Protein AF-A0A7V5PZN5-F1 (afdb_monomer)

Solvent-accessible surface area (backbone atoms only — not comparable to full-atom values): 16712 Å² total; per-residue (Å²): 134,62,90,95,44,57,67,62,54,50,52,56,49,41,43,56,52,27,47,54,48,14,51,53,32,30,56,52,30,50,50,33,36,52,54,36,52,52,50,24,64,68,42,69,55,94,94,37,39,43,48,76,39,68,74,45,40,52,48,53,51,50,32,48,15,48,31,54,28,33,40,29,34,31,53,55,50,50,48,43,52,75,75,63,55,89,83,51,62,58,55,23,45,36,36,30,46,48,25,28,54,51,34,42,52,35,43,50,50,30,32,59,70,52,42,77,64,26,72,40,87,93,47,66,48,47,56,49,48,63,63,41,58,52,52,46,46,54,90,57,34,41,71,61,41,20,44,47,41,27,54,65,70,43,43,67,62,49,53,53,51,50,54,34,53,55,12,64,78,36,60,90,78,12,50,71,52,38,51,52,50,51,54,52,47,56,48,56,74,73,45,72,57,86,58,91,64,91,43,80,90,46,48,68,59,33,53,52,50,20,54,50,54,50,51,49,53,53,50,52,54,50,48,48,70,73,41,48,80,56,47,79,74,35,55,75,55,24,41,38,48,23,54,33,48,34,40,51,52,34,41,51,29,32,51,52,50,52,42,52,52,75,68,48,94,86,68,57,72,69,58,51,53,52,48,52,53,35,46,51,51,33,44,56,52,36,53,55,50,37,53,49,32,60,46,42,74,79,57,72,59,65,68,62,50,50,56,51,49,55,50,50,43,73,75,75,105

Nearest PDB structures (foldseek):
  3b96-assembly1_A-2  TM=9.459E-01  e=2.335E-14  Homo sapiens
  2uxw-assembly1_A-2  TM=8.914E-01  e=1.448E-14  Homo sapiens
  1rx0-assembly1_C  TM=9.558E-01  e=9.319E-06  Homo sapiens
  7p9x-assembly3_D  TM=9.097E-01  e=1.158E-05  Geobacter metallireducens GS-15
  7p9a-assembly1_A  TM=9.104E-01  e=1.503E-05  Geobacter metallireducens GS-15

Structure (mmCIF, N/CA/C/O backbone):
data_AF-A0A7V5PZN5-F1
#
_entry.id   AF-A0A7V5PZN5-F1
#
loop_
_atom_site.group_PDB
_atom_site.id
_atom_site.type_symbol
_atom_site.label_atom_id
_atom_site.label_alt_id
_atom_site.label_comp_id
_atom_site.label_asym_id
_atom_site.label_entity_id
_atom_site.label_seq_id
_atom_site.pdbx_PDB_ins_code
_atom_site.Cartn_x
_atom_site.Cartn_y
_atom_site.Cartn_z
_atom_site.occupancy
_atom_site.B_iso_or_equiv
_atom_site.auth_seq_id
_atom_site.auth_comp_id
_atom_site.auth_asym_id
_atom_site.auth_atom_id
_atom_site.pdbx_PDB_model_num
ATOM 1 N N . GLY A 1 1 ? -8.885 -14.903 -29.647 1.00 80.81 1 GLY A N 1
ATOM 2 C CA . GLY A 1 1 ? -7.645 -14.223 -30.098 1.00 80.81 1 GLY A CA 1
ATOM 3 C C . GLY A 1 1 ? -6.981 -15.006 -31.223 1.00 80.81 1 GLY A C 1
ATOM 4 O O . GLY A 1 1 ? -7.462 -16.084 -31.541 1.00 80.81 1 GLY A O 1
ATOM 5 N N . LYS A 1 2 ? -5.901 -14.485 -31.829 1.00 89.00 2 LYS A N 1
ATOM 6 C CA . LYS A 1 2 ? -5.128 -15.186 -32.882 1.00 89.00 2 LYS A CA 1
ATOM 7 C C . LYS A 1 2 ? -4.274 -16.322 -32.290 1.00 89.00 2 LYS A C 1
ATOM 9 O O . LYS A 1 2 ? -3.791 -16.189 -31.162 1.00 89.00 2 LYS A O 1
ATOM 14 N N . LEU A 1 3 ? -4.046 -17.394 -33.059 1.00 91.50 3 LEU A N 1
ATOM 15 C CA . LEU A 1 3 ? -3.134 -18.487 -32.689 1.00 91.50 3 LEU A CA 1
ATOM 16 C C . LEU A 1 3 ? -1.746 -17.921 -32.317 1.00 91.50 3 LEU A C 1
ATOM 18 O O . LEU A 1 3 ? -1.251 -17.004 -32.972 1.00 91.50 3 LEU A O 1
ATOM 22 N N . GLY A 1 4 ? -1.149 -18.404 -31.222 1.00 92.19 4 GLY A N 1
ATOM 23 C CA . GLY A 1 4 ? 0.159 -17.939 -30.731 1.00 92.19 4 GLY A CA 1
ATOM 24 C C . GLY A 1 4 ? 0.162 -16.588 -29.996 1.00 92.19 4 GLY A C 1
ATOM 25 O O . GLY A 1 4 ? 1.222 -16.116 -29.593 1.00 92.19 4 GLY A O 1
ATOM 26 N N . LYS A 1 5 ? -0.998 -15.945 -29.789 1.00 92.62 5 LYS A N 1
ATOM 27 C CA . LYS A 1 5 ? -1.117 -14.673 -29.039 1.00 92.62 5 LYS A CA 1
ATOM 28 C C . LYS A 1 5 ? -1.807 -14.819 -27.676 1.00 92.62 5 LYS A C 1
ATOM 30 O O . LYS A 1 5 ? -2.232 -13.820 -27.102 1.00 92.62 5 LYS A O 1
ATOM 35 N N . GLY A 1 6 ? -1.894 -16.044 -27.150 1.00 91.56 6 GLY A N 1
ATOM 36 C CA . GLY A 1 6 ? -2.563 -16.354 -25.879 1.00 91.56 6 GLY A CA 1
ATOM 37 C C . GLY A 1 6 ? -1.962 -15.631 -24.673 1.00 91.56 6 GLY A C 1
ATOM 38 O O . GLY A 1 6 ? -2.709 -15.049 -23.897 1.00 91.56 6 GLY A O 1
ATOM 39 N N . LEU A 1 7 ? -0.629 -15.566 -24.570 1.00 88.56 7 LEU A N 1
ATOM 40 C CA . LEU A 1 7 ? 0.049 -14.886 -23.457 1.00 88.56 7 LEU A CA 1
ATOM 41 C C . LEU A 1 7 ? -0.341 -13.407 -23.352 1.00 88.56 7 LEU A C 1
ATOM 43 O O . LEU A 1 7 ? -0.618 -12.920 -22.265 1.00 88.56 7 LEU A O 1
ATOM 47 N N . ARG A 1 8 ? -0.418 -12.699 -24.486 1.00 87.00 8 ARG A N 1
ATOM 48 C CA . ARG A 1 8 ? -0.826 -11.288 -24.500 1.00 87.00 8 ARG A CA 1
ATOM 49 C C . ARG A 1 8 ? -2.255 -11.117 -23.987 1.00 87.00 8 ARG A C 1
ATOM 51 O O . ARG A 1 8 ? -2.505 -10.208 -23.214 1.00 87.00 8 ARG A O 1
ATOM 58 N N . VAL A 1 9 ? -3.168 -11.995 -24.409 1.00 89.25 9 VAL A N 1
ATOM 59 C CA . VAL A 1 9 ? -4.556 -11.977 -23.924 1.00 89.25 9 VAL A CA 1
ATOM 60 C C . VAL A 1 9 ? -4.598 -12.257 -22.423 1.00 89.25 9 VAL A C 1
ATOM 62 O O . VAL A 1 9 ? -5.267 -11.528 -21.705 1.00 89.25 9 VAL A O 1
ATOM 65 N N . ALA A 1 10 ? -3.854 -13.260 -21.946 1.00 88.56 10 ALA A N 1
ATOM 66 C CA . ALA A 1 10 ? -3.790 -13.596 -20.528 1.00 88.56 10 ALA A CA 1
ATOM 67 C C . ALA A 1 10 ? -3.275 -12.419 -19.689 1.00 88.56 10 ALA A C 1
ATOM 69 O O . ALA A 1 10 ? -3.933 -12.045 -18.729 1.00 88.56 10 ALA A O 1
ATOM 70 N N . LEU A 1 11 ? -2.165 -11.784 -20.083 1.00 86.31 11 LEU A N 1
ATOM 71 C CA . LEU A 1 11 ? -1.620 -10.626 -19.367 1.00 86.31 11 LEU A CA 1
ATOM 72 C C . LEU A 1 11 ? -2.626 -9.471 -19.295 1.00 86.31 11 LEU A C 1
ATOM 74 O O . LEU A 1 11 ? -2.870 -8.965 -18.209 1.00 86.31 11 LEU A O 1
ATOM 78 N N . THR A 1 12 ? -3.299 -9.139 -20.402 1.00 86.25 12 THR A N 1
ATOM 79 C CA . THR A 1 12 ? -4.344 -8.101 -20.398 1.00 86.25 12 THR A CA 1
ATOM 80 C C . THR A 1 12 ? -5.514 -8.446 -19.470 1.00 86.25 12 THR A C 1
ATOM 82 O O . THR A 1 12 ? -6.042 -7.565 -18.795 1.00 86.25 12 THR A O 1
ATOM 85 N N . VAL A 1 13 ? -5.924 -9.718 -19.411 1.00 89.00 13 VAL A N 1
ATOM 86 C CA . VAL A 1 13 ? -6.976 -10.168 -18.485 1.00 89.00 13 VAL A CA 1
ATOM 87 C C . VAL A 1 13 ? -6.515 -10.048 -17.031 1.00 89.00 13 VAL A C 1
ATOM 89 O O . VAL A 1 13 ? -7.278 -9.547 -16.209 1.00 89.00 13 VAL A O 1
ATOM 92 N N . LEU A 1 14 ? -5.274 -10.441 -16.724 1.00 89.94 14 LEU A N 1
ATOM 93 C CA . LEU A 1 14 ? -4.698 -10.311 -15.381 1.00 89.94 14 LEU A CA 1
ATOM 94 C C . LEU A 1 14 ? -4.611 -8.838 -14.951 1.00 89.94 14 LEU A C 1
ATOM 96 O O . LEU A 1 14 ? -4.943 -8.503 -13.817 1.00 89.94 14 LEU A O 1
ATOM 100 N N . ASP A 1 15 ? -4.199 -7.938 -15.849 1.00 87.25 15 ASP A N 1
ATOM 101 C CA . ASP A 1 15 ? -4.105 -6.504 -15.548 1.00 87.25 15 ASP A CA 1
ATOM 102 C C . ASP A 1 15 ? -5.473 -5.928 -15.149 1.00 87.25 15 ASP A C 1
ATOM 104 O O . ASP A 1 15 ? -5.578 -5.203 -14.159 1.00 87.25 15 ASP A O 1
ATOM 108 N N . PHE A 1 16 ? -6.543 -6.320 -15.849 1.00 87.44 16 PHE A N 1
ATOM 109 C CA . PHE A 1 16 ? -7.906 -5.947 -15.466 1.00 87.44 16 PHE A CA 1
ATOM 110 C C . PHE A 1 16 ? -8.322 -6.611 -14.142 1.00 87.44 16 PHE A C 1
ATOM 112 O O . PHE A 1 16 ? -8.811 -5.934 -13.236 1.00 87.44 16 PHE A O 1
ATOM 119 N N . GLY A 1 17 ? -8.070 -7.915 -13.987 1.00 89.12 17 GLY A N 1
ATOM 120 C CA . GLY A 1 17 ? -8.388 -8.692 -12.783 1.00 89.12 17 GLY A CA 1
ATOM 121 C C . GLY A 1 17 ? -7.773 -8.115 -11.505 1.00 89.12 17 GLY A C 1
ATOM 122 O O . GLY A 1 17 ? -8.408 -8.077 -10.456 1.00 89.12 17 GLY A O 1
ATOM 123 N N . ARG A 1 18 ? -6.576 -7.534 -11.576 1.00 94.50 18 ARG A N 1
ATOM 124 C CA . ARG A 1 18 ? -5.941 -6.871 -10.423 1.00 94.50 18 ARG A CA 1
ATOM 125 C C . ARG A 1 18 ? -6.752 -5.701 -9.854 1.00 94.50 18 ARG A C 1
ATOM 127 O O . ARG A 1 18 ? -6.672 -5.446 -8.651 1.00 94.50 18 ARG A O 1
ATOM 134 N N . THR A 1 19 ? -7.576 -5.017 -10.651 1.00 93.44 19 THR A N 1
ATOM 135 C CA . THR A 1 19 ? -8.457 -3.961 -10.111 1.00 93.44 19 THR A CA 1
ATOM 136 C C . THR A 1 19 ? -9.595 -4.514 -9.261 1.00 93.44 19 THR A C 1
ATOM 138 O O . THR A 1 19 ? -9.970 -3.895 -8.261 1.00 93.44 19 THR A O 1
ATOM 141 N N . THR A 1 20 ? -10.091 -5.717 -9.568 1.00 93.19 20 THR A N 1
ATOM 142 C CA . THR A 1 20 ? -11.149 -6.360 -8.775 1.00 93.19 20 THR A CA 1
ATOM 143 C C . THR A 1 20 ? -10.641 -6.778 -7.394 1.00 93.19 20 THR A C 1
ATOM 145 O O . THR A 1 20 ? -11.411 -6.770 -6.430 1.00 93.19 20 THR A O 1
ATOM 148 N N . PHE A 1 21 ? -9.338 -7.055 -7.253 1.00 95.12 21 PHE A N 1
ATOM 149 C CA . PHE A 1 21 ? -8.697 -7.228 -5.945 1.00 95.12 21 PHE A CA 1
ATOM 150 C C . PHE A 1 21 ? -8.735 -5.938 -5.128 1.00 95.12 21 PHE A C 1
ATOM 152 O O . PHE A 1 21 ? -9.109 -5.988 -3.957 1.00 95.12 21 PHE A O 1
ATOM 159 N N . GLY A 1 22 ? -8.429 -4.786 -5.733 1.00 95.88 22 GLY A N 1
ATOM 160 C CA . GLY A 1 22 ? -8.565 -3.481 -5.075 1.00 95.88 22 GLY A CA 1
ATOM 161 C C . GLY A 1 22 ? -9.988 -3.232 -4.562 1.00 95.88 22 GLY A C 1
ATOM 162 O O . GLY A 1 22 ? -10.184 -2.906 -3.388 1.00 95.88 22 GLY A O 1
ATOM 163 N N . ALA A 1 23 ? -10.996 -3.487 -5.401 1.00 96.94 23 ALA A N 1
ATOM 164 C CA . ALA A 1 23 ? -12.408 -3.340 -5.037 1.00 96.94 23 ALA A CA 1
ATOM 165 C C . ALA A 1 23 ? -12.827 -4.277 -3.892 1.00 96.94 23 ALA A C 1
ATOM 167 O O . ALA A 1 23 ? -13.405 -3.833 -2.896 1.00 96.94 23 ALA A O 1
ATOM 168 N N . THR A 1 24 ? -12.471 -5.560 -3.986 1.00 96.31 24 THR A N 1
ATOM 169 C CA . THR A 1 24 ? -12.774 -6.558 -2.949 1.00 96.31 24 THR A CA 1
ATOM 170 C C . THR A 1 24 ? -12.096 -6.192 -1.630 1.00 96.31 24 THR A C 1
ATOM 172 O O . THR A 1 24 ? -12.741 -6.162 -0.579 1.00 96.31 24 THR A O 1
ATOM 175 N N . CYS A 1 25 ? -10.814 -5.818 -1.680 1.00 98.12 25 CYS A N 1
ATOM 176 C CA . CYS A 1 25 ? -10.070 -5.389 -0.502 1.00 98.12 25 CYS A CA 1
ATOM 177 C C . CYS A 1 25 ? -10.658 -4.122 0.115 1.00 98.12 25 CYS A C 1
ATOM 179 O O . CYS A 1 25 ? -10.729 -4.035 1.336 1.00 98.12 25 CYS A O 1
ATOM 181 N N . THR A 1 26 ? -11.132 -3.173 -0.695 1.00 98.56 26 THR A N 1
ATOM 182 C CA . THR A 1 26 ? -11.805 -1.959 -0.211 1.00 98.56 26 THR A CA 1
ATOM 183 C C . THR A 1 26 ? -13.040 -2.307 0.623 1.00 98.56 26 THR A C 1
ATOM 185 O O . THR A 1 26 ? -13.217 -1.773 1.720 1.00 98.56 26 THR A O 1
ATOM 188 N N . GLY A 1 27 ? -13.886 -3.220 0.132 1.00 98.38 27 GLY A N 1
ATOM 189 C CA . GLY A 1 27 ? -15.088 -3.659 0.844 1.00 98.38 27 GLY A CA 1
ATOM 190 C C . GLY A 1 27 ? -14.760 -4.282 2.201 1.00 98.38 27 GLY A C 1
ATOM 191 O O . GLY A 1 27 ? -15.285 -3.849 3.229 1.00 98.38 27 GLY A O 1
ATOM 192 N N . VAL A 1 28 ? -13.835 -5.245 2.222 1.00 98.31 28 VAL A N 1
ATOM 193 C CA . VAL A 1 28 ? -13.428 -5.928 3.461 1.00 98.31 28 VAL A CA 1
ATOM 194 C C . VAL A 1 28 ? -12.701 -4.971 4.414 1.00 98.31 28 VAL A C 1
ATOM 196 O O . VAL A 1 28 ? -12.967 -4.985 5.612 1.00 98.31 28 VAL A O 1
ATOM 199 N N . ALA A 1 29 ? -11.856 -4.071 3.906 1.00 98.75 29 ALA A N 1
ATOM 200 C CA . ALA A 1 29 ? -11.160 -3.061 4.702 1.00 98.75 29 ALA A CA 1
ATOM 201 C C . ALA A 1 29 ? -12.137 -2.163 5.481 1.00 98.75 29 ALA A C 1
ATOM 203 O O . ALA A 1 29 ? -11.934 -1.910 6.671 1.00 98.75 29 ALA A O 1
ATOM 204 N N . LYS A 1 30 ? -13.234 -1.728 4.847 1.00 98.56 30 LYS A N 1
ATOM 205 C CA . LYS A 1 30 ? -14.291 -0.953 5.517 1.00 98.56 30 LYS A CA 1
ATOM 206 C C . LYS A 1 30 ? -15.001 -1.763 6.607 1.00 98.56 30 LYS A C 1
ATOM 208 O O . LYS A 1 30 ? -15.267 -1.221 7.679 1.00 98.56 30 LYS A O 1
ATOM 213 N N . GLN A 1 31 ? -15.251 -3.054 6.374 1.00 98.50 31 GLN A N 1
ATOM 214 C CA . GLN A 1 31 ? -15.812 -3.948 7.397 1.00 98.50 31 GLN A CA 1
ATOM 215 C C . GLN A 1 31 ? -14.854 -4.121 8.582 1.00 98.50 31 GLN A C 1
ATOM 217 O O . GLN A 1 31 ? -15.280 -4.027 9.733 1.00 98.50 31 GLN A O 1
ATOM 222 N N . CYS A 1 32 ? -13.551 -4.281 8.327 1.00 98.75 32 CYS A N 1
ATOM 223 C CA . CYS A 1 32 ? -12.531 -4.342 9.375 1.00 98.75 32 CYS A CA 1
ATOM 224 C C . CYS A 1 32 ? -12.565 -3.100 10.276 1.00 98.75 32 CYS A C 1
ATOM 226 O O . CYS A 1 32 ? -12.537 -3.248 11.499 1.00 98.75 32 CYS A O 1
ATOM 228 N N . VAL A 1 33 ? -12.669 -1.898 9.690 1.00 98.75 33 VAL A N 1
ATOM 229 C CA . VAL A 1 33 ? -12.807 -0.634 10.436 1.00 98.75 33 VAL A CA 1
ATOM 230 C C . VAL A 1 33 ? -14.078 -0.635 11.286 1.00 98.75 33 VAL A C 1
ATOM 232 O O . VAL A 1 33 ? -14.001 -0.363 12.483 1.00 98.75 33 VAL A O 1
ATOM 235 N N . ALA A 1 34 ? -15.230 -0.957 10.691 1.00 98.62 34 ALA A N 1
ATOM 236 C CA . ALA A 1 34 ? -16.522 -0.915 11.373 1.00 98.62 34 ALA A CA 1
ATOM 237 C C . ALA A 1 34 ? -16.581 -1.885 12.564 1.00 98.62 34 ALA A C 1
ATOM 239 O O . ALA A 1 34 ? -16.895 -1.471 13.682 1.00 98.62 34 ALA A O 1
ATOM 240 N N . HIS A 1 35 ? -16.211 -3.151 12.353 1.00 98.50 35 HIS A N 1
ATOM 241 C CA . HIS A 1 35 ? -16.199 -4.163 13.409 1.00 98.50 35 HIS A CA 1
ATOM 242 C C . HIS A 1 35 ? -15.217 -3.814 14.528 1.00 98.50 35 HIS A C 1
ATOM 244 O O . HIS A 1 35 ? -15.578 -3.854 15.704 1.00 98.50 35 HIS A O 1
ATOM 250 N N . ALA A 1 36 ? -13.986 -3.428 14.175 1.00 98.69 36 ALA A N 1
ATOM 251 C CA . ALA A 1 36 ? -12.971 -3.067 15.158 1.00 98.69 36 ALA A CA 1
ATOM 252 C C . ALA A 1 36 ? -13.389 -1.856 16.000 1.00 98.69 36 ALA A C 1
ATOM 254 O O . ALA A 1 36 ? -13.253 -1.889 17.222 1.00 98.69 36 ALA A O 1
ATOM 255 N N . ALA A 1 37 ? -13.914 -0.803 15.368 1.00 98.69 37 ALA A N 1
ATOM 256 C CA . ALA A 1 37 ? -14.366 0.395 16.067 1.00 98.69 37 ALA A CA 1
ATOM 257 C C . ALA A 1 37 ? -15.542 0.092 17.002 1.00 98.69 37 ALA A C 1
ATOM 259 O O . ALA A 1 37 ? -15.532 0.528 18.154 1.00 98.69 37 ALA A O 1
ATOM 260 N N . HIS A 1 38 ? -16.517 -0.697 16.538 1.00 98.62 38 HIS A N 1
ATOM 261 C CA . HIS A 1 38 ? -17.663 -1.091 17.350 1.00 98.62 38 HIS A CA 1
ATOM 262 C C . HIS A 1 38 ? -17.233 -1.883 18.590 1.00 98.62 38 HIS A C 1
ATOM 264 O O . HIS A 1 38 ? -17.574 -1.498 19.708 1.00 98.62 38 HIS A O 1
ATOM 270 N N . HIS A 1 39 ? -16.436 -2.944 18.419 1.00 98.62 39 HIS A N 1
ATOM 271 C CA . HIS A 1 39 ? -15.966 -3.749 19.547 1.00 98.62 39 HIS A CA 1
ATOM 272 C C . HIS A 1 39 ? -15.096 -2.935 20.506 1.00 98.62 39 HIS A C 1
ATOM 274 O O . HIS A 1 39 ? -15.240 -3.043 21.722 1.00 98.62 39 HIS A O 1
ATOM 280 N N . ALA A 1 40 ? -14.232 -2.065 19.977 1.00 98.75 40 ALA A N 1
ATOM 281 C CA . ALA A 1 40 ? -13.391 -1.214 20.804 1.00 98.75 40 ALA A CA 1
ATOM 282 C C . ALA A 1 40 ? -14.196 -0.219 21.657 1.00 98.75 40 ALA A C 1
ATOM 284 O O . ALA A 1 40 ? -13.784 0.107 22.773 1.00 98.75 40 ALA A O 1
ATOM 285 N N . ALA A 1 41 ? -15.334 0.256 21.149 1.00 98.69 41 ALA A N 1
ATOM 286 C CA . ALA A 1 41 ? -16.216 1.173 21.862 1.00 98.69 41 ALA A CA 1
ATOM 287 C C . ALA A 1 41 ? -17.055 0.480 22.948 1.00 98.69 41 ALA A C 1
ATOM 289 O O . ALA A 1 41 ? -17.341 1.094 23.974 1.00 98.69 41 ALA A O 1
ATOM 290 N N . THR A 1 42 ? -17.445 -0.781 22.746 1.00 98.38 42 THR A N 1
ATOM 291 C CA . THR A 1 42 ? -18.383 -1.487 23.636 1.00 98.38 42 THR A CA 1
ATOM 292 C C . THR A 1 42 ? -17.702 -2.422 24.633 1.00 98.38 42 THR A C 1
ATOM 294 O O . THR A 1 42 ? -18.199 -2.610 25.744 1.00 98.38 42 THR A O 1
ATOM 297 N N . ARG A 1 43 ? -16.547 -3.003 24.290 1.00 98.44 43 ARG A N 1
ATOM 298 C CA . ARG A 1 43 ? -15.826 -3.925 25.173 1.00 98.44 43 ARG A CA 1
ATOM 299 C C . ARG A 1 43 ? -15.137 -3.166 26.302 1.00 98.44 43 ARG A C 1
ATOM 301 O O . ARG A 1 43 ? -14.266 -2.337 26.055 1.00 98.44 43 ARG A O 1
ATOM 308 N N . VAL A 1 44 ? -15.461 -3.520 27.545 1.00 98.56 44 VAL A N 1
ATOM 309 C CA . VAL A 1 44 ? -14.852 -2.943 28.752 1.00 98.56 44 VAL A CA 1
ATOM 310 C C . VAL A 1 44 ? -13.820 -3.898 29.354 1.00 98.56 44 VAL A C 1
ATOM 312 O O . VAL A 1 44 ? -14.113 -5.060 29.645 1.00 98.56 44 VAL A O 1
ATOM 315 N N . GLN A 1 45 ? -12.606 -3.396 29.573 1.00 98.31 45 GLN A N 1
ATOM 316 C CA . GLN A 1 45 ? -11.568 -4.037 30.384 1.00 98.31 45 GLN A CA 1
ATOM 317 C C . GLN A 1 45 ? -10.829 -2.982 31.195 1.00 98.31 45 GLN A C 1
ATOM 319 O O . GLN A 1 45 ? -10.703 -1.838 30.766 1.00 98.31 45 GLN A O 1
ATOM 324 N N . PHE A 1 46 ? -10.364 -3.363 32.386 1.00 98.00 46 PHE A N 1
ATOM 325 C CA . PHE A 1 46 ? -9.750 -2.429 33.337 1.00 98.00 46 PHE A CA 1
ATOM 326 C C . PHE A 1 46 ? -10.619 -1.174 33.556 1.00 98.00 46 PHE A C 1
ATOM 328 O O . PHE A 1 46 ? -10.137 -0.045 33.508 1.00 98.00 46 PHE A O 1
ATOM 335 N N . GLN A 1 47 ? -11.924 -1.396 33.759 1.00 97.94 47 GLN A N 1
ATOM 336 C CA . GLN A 1 47 ? -12.933 -0.377 34.080 1.00 97.94 47 GLN A CA 1
ATOM 337 C C . GLN A 1 47 ? -13.176 0.713 33.020 1.00 97.94 47 GLN A C 1
ATOM 339 O O . GLN A 1 47 ? -13.792 1.732 33.320 1.00 97.94 47 GLN A O 1
ATOM 344 N N . LYS A 1 48 ? -12.743 0.523 31.768 1.00 98.12 48 LYS A N 1
ATOM 345 C CA . LYS A 1 48 ? -13.073 1.444 30.670 1.00 98.12 48 LYS A CA 1
ATOM 346 C C . LYS A 1 48 ? -13.167 0.739 29.313 1.00 98.12 48 LYS A C 1
ATOM 348 O O . LYS A 1 48 ? -12.646 -0.369 29.166 1.00 98.12 48 LYS A O 1
ATOM 353 N N . PRO A 1 49 ? -13.814 1.356 28.307 1.00 98.62 49 PRO A N 1
ATOM 354 C CA . PRO A 1 49 ? -13.809 0.833 26.947 1.00 98.62 49 PRO A CA 1
ATOM 355 C C . PRO A 1 49 ? -12.387 0.638 26.425 1.00 98.62 49 PRO A C 1
ATOM 357 O O . PRO A 1 49 ? -11.530 1.514 26.608 1.00 98.62 49 PRO A O 1
ATOM 360 N N . ILE A 1 50 ? -12.125 -0.477 25.742 1.00 98.75 50 ILE A N 1
ATOM 361 C CA . ILE A 1 50 ? -10.773 -0.783 25.261 1.00 98.75 50 ILE A CA 1
ATOM 362 C C . ILE A 1 50 ? -10.281 0.229 24.214 1.00 98.75 50 ILE A C 1
ATOM 364 O O . ILE A 1 50 ? -9.084 0.484 24.122 1.00 98.75 50 ILE A O 1
ATOM 368 N N . GLY A 1 51 ? -11.192 0.893 23.495 1.00 98.56 51 GLY A N 1
ATOM 369 C CA . GLY A 1 51 ? -10.887 1.988 22.568 1.00 98.56 51 GLY A CA 1
ATOM 370 C C . GLY A 1 51 ? -10.238 3.212 23.227 1.00 98.56 51 GLY A C 1
ATOM 371 O O . GLY A 1 51 ? -9.684 4.068 22.539 1.00 98.56 51 GLY A O 1
ATOM 372 N N . SER A 1 52 ? -10.247 3.298 24.560 1.00 98.38 52 SER A N 1
ATOM 373 C CA . SER A 1 52 ? -9.523 4.336 25.299 1.00 98.38 52 SER A CA 1
ATOM 374 C C . SER A 1 52 ? -8.011 4.078 25.404 1.00 98.38 52 SER A C 1
ATOM 376 O O . SER A 1 52 ? -7.263 5.032 25.631 1.00 98.38 52 SER A O 1
ATOM 378 N N . PHE A 1 53 ? -7.545 2.835 25.220 1.00 98.69 53 PHE A N 1
ATOM 379 C CA . PHE A 1 53 ? -6.126 2.475 25.309 1.00 98.69 53 PHE A CA 1
ATOM 380 C C . PHE A 1 53 ? -5.367 2.831 24.030 1.00 98.69 53 PHE A C 1
ATOM 382 O O . PHE A 1 53 ? -5.824 2.569 22.918 1.00 98.69 53 PHE A O 1
ATOM 389 N N . GLU A 1 54 ? -4.160 3.372 24.182 1.00 98.56 54 GLU A N 1
ATOM 390 C CA . GLU A 1 54 ? -3.343 3.860 23.064 1.00 98.56 54 GLU A CA 1
ATOM 391 C C . GLU A 1 54 ? -2.992 2.766 22.052 1.00 98.56 54 GLU A C 1
ATOM 393 O O . GLU A 1 54 ? -3.045 3.010 20.849 1.00 98.56 54 GLU A O 1
ATOM 398 N N . LEU A 1 55 ? -2.733 1.538 22.515 1.00 98.62 55 LEU A N 1
ATOM 399 C CA . LEU A 1 55 ? -2.459 0.405 21.626 1.00 98.62 55 LEU A CA 1
ATOM 400 C C . LEU A 1 55 ? -3.672 0.030 20.761 1.00 98.62 55 LEU A C 1
ATOM 402 O O . LEU A 1 55 ? -3.502 -0.362 19.610 1.00 98.62 55 LEU A O 1
ATOM 406 N N . VAL A 1 56 ? -4.898 0.185 21.272 1.00 98.75 56 VAL A N 1
ATOM 407 C CA . VAL A 1 56 ? -6.120 -0.029 20.478 1.00 98.75 56 VAL A CA 1
ATOM 408 C C . VAL A 1 56 ? -6.339 1.145 19.525 1.00 98.75 56 VAL A C 1
ATOM 410 O O . VAL A 1 56 ? -6.614 0.929 18.345 1.00 98.75 56 VAL A O 1
ATOM 413 N N . LYS A 1 57 ? -6.124 2.387 19.984 1.00 98.62 57 LYS A N 1
ATOM 414 C CA . LYS A 1 57 ? -6.182 3.587 19.130 1.00 98.62 57 LYS A CA 1
ATOM 415 C C . LYS A 1 57 ? -5.208 3.503 17.957 1.00 98.62 57 LYS A C 1
ATOM 417 O O . LYS A 1 57 ? -5.579 3.847 16.840 1.00 98.62 57 LYS A O 1
ATOM 422 N N . GLN A 1 58 ? -3.994 2.999 18.182 1.00 98.62 58 GLN A N 1
ATOM 423 C CA . GLN A 1 58 ? -2.999 2.796 17.131 1.00 98.62 58 GLN A CA 1
ATOM 424 C C . GLN A 1 58 ? -3.516 1.854 16.034 1.00 98.62 58 GLN A C 1
ATOM 426 O O . GLN A 1 58 ? -3.354 2.153 14.849 1.00 98.62 58 GLN A O 1
ATOM 431 N N . LYS A 1 59 ? -4.161 0.745 16.418 1.00 98.81 59 LYS A N 1
ATOM 432 C CA . LYS A 1 59 ? -4.765 -0.207 15.476 1.00 98.81 59 LYS A CA 1
ATOM 433 C C . LYS A 1 59 ? -5.927 0.429 14.717 1.00 98.81 59 LYS A C 1
ATOM 435 O O . LYS A 1 59 ? -5.935 0.385 13.493 1.00 98.81 59 LYS A O 1
ATOM 440 N N . LEU A 1 60 ? -6.853 1.093 15.412 1.00 98.75 60 LEU A N 1
ATOM 441 C CA . LEU A 1 60 ? -7.990 1.779 14.782 1.00 98.75 60 LEU A CA 1
ATOM 442 C C . LEU A 1 60 ? -7.539 2.852 13.784 1.00 98.75 60 LEU A C 1
ATOM 444 O O . LEU A 1 60 ? -8.070 2.924 12.677 1.00 98.75 60 LEU A O 1
ATOM 448 N N . ALA A 1 61 ? -6.528 3.645 14.141 1.00 98.56 61 ALA A N 1
ATOM 449 C CA . ALA A 1 61 ? -5.979 4.663 13.257 1.00 98.56 61 ALA A CA 1
ATOM 450 C C . ALA A 1 61 ? -5.334 4.037 12.009 1.00 98.56 61 ALA A C 1
ATOM 452 O O . ALA A 1 61 ? -5.558 4.520 10.899 1.00 98.56 61 ALA A O 1
ATOM 453 N N . TYR A 1 62 ? -4.579 2.938 12.170 1.00 98.75 62 TYR A N 1
ATOM 454 C CA . TYR A 1 62 ? -4.050 2.165 11.041 1.00 98.75 62 TYR A CA 1
ATOM 455 C C . TYR A 1 62 ? -5.177 1.665 10.129 1.00 98.75 62 TYR A C 1
ATOM 457 O O . TYR A 1 62 ? -5.140 1.939 8.934 1.00 98.75 62 TYR A O 1
ATOM 465 N N . LEU A 1 63 ? -6.205 1.013 10.688 1.00 98.88 63 LEU A N 1
ATOM 466 C CA . LEU A 1 63 ? -7.343 0.505 9.919 1.00 98.88 63 LEU A CA 1
ATOM 467 C C . LEU A 1 63 ? -8.020 1.621 9.109 1.00 98.88 63 LEU A C 1
ATOM 469 O O . LEU A 1 63 ? -8.225 1.466 7.907 1.00 98.88 63 LEU A O 1
ATOM 473 N N . ALA A 1 64 ? -8.333 2.753 9.746 1.00 98.75 64 ALA A N 1
ATOM 474 C CA . ALA A 1 64 ? -9.038 3.861 9.104 1.00 98.75 64 ALA A CA 1
ATOM 475 C C . ALA A 1 64 ? -8.210 4.515 7.986 1.00 98.75 64 ALA A C 1
ATOM 477 O O . ALA A 1 64 ? -8.688 4.654 6.860 1.00 98.75 64 ALA A O 1
ATOM 478 N N . GLY A 1 65 ? -6.954 4.878 8.275 1.00 98.75 65 GLY A N 1
ATOM 479 C CA . GLY A 1 65 ? -6.070 5.509 7.292 1.00 98.75 65 GLY A CA 1
ATOM 480 C C . GLY A 1 65 ? -5.774 4.595 6.102 1.00 98.75 65 GLY A C 1
ATOM 481 O O . GLY A 1 65 ? -5.784 5.036 4.955 1.00 98.75 65 GLY A O 1
ATOM 482 N N . THR A 1 66 ? -5.553 3.306 6.359 1.00 98.81 66 THR A N 1
ATOM 483 C CA . THR A 1 66 ? -5.280 2.325 5.308 1.00 98.81 66 THR A CA 1
ATOM 484 C C . THR A 1 66 ? -6.520 2.012 4.472 1.00 98.81 66 THR A C 1
ATOM 486 O O . THR A 1 66 ? -6.400 1.975 3.251 1.00 98.81 66 THR A O 1
ATOM 489 N N . ALA A 1 67 ? -7.712 1.873 5.068 1.00 98.81 67 ALA A N 1
ATOM 490 C CA . ALA A 1 67 ? -8.956 1.707 4.307 1.00 98.81 67 ALA A CA 1
ATOM 491 C C . ALA A 1 67 ? -9.188 2.877 3.339 1.00 98.81 67 ALA A C 1
ATOM 493 O O . ALA A 1 67 ? -9.512 2.665 2.170 1.00 98.81 67 ALA A O 1
ATOM 494 N N . TYR A 1 68 ? -8.968 4.106 3.821 1.00 98.75 68 TYR A N 1
ATOM 495 C CA . TYR A 1 68 ? -9.085 5.321 3.017 1.00 98.75 68 TYR A CA 1
ATOM 496 C C . TYR A 1 68 ? -8.128 5.309 1.815 1.00 98.75 68 TYR A C 1
ATOM 498 O O . TYR A 1 68 ? -8.520 5.659 0.700 1.00 98.75 68 TYR A O 1
ATOM 506 N N . ALA A 1 69 ? -6.886 4.865 2.030 1.00 98.81 69 ALA A N 1
ATOM 507 C CA . ALA A 1 69 ? -5.884 4.758 0.978 1.00 98.81 69 ALA A CA 1
ATOM 508 C C . ALA A 1 69 ? -6.187 3.647 -0.034 1.00 98.81 69 ALA A C 1
ATOM 510 O O . ALA A 1 69 ? -6.103 3.900 -1.231 1.00 98.81 69 ALA A O 1
ATOM 511 N N . ILE A 1 70 ? -6.584 2.449 0.417 1.00 98.81 70 ILE A N 1
ATOM 512 C CA . ILE A 1 70 ? -6.964 1.340 -0.476 1.00 98.81 70 ILE A CA 1
ATOM 513 C C . ILE A 1 70 ? -8.103 1.779 -1.398 1.00 98.81 70 ILE A C 1
ATOM 515 O O . ILE A 1 70 ? -8.036 1.565 -2.609 1.00 98.81 70 ILE A O 1
ATOM 519 N N . GLU A 1 71 ? -9.116 2.442 -0.842 1.00 98.69 71 GLU A N 1
ATOM 520 C CA . GLU A 1 71 ? -10.225 2.967 -1.630 1.00 98.69 71 GLU A CA 1
ATOM 521 C C . GLU A 1 71 ? -9.749 4.029 -2.633 1.00 98.69 71 GLU A C 1
ATOM 523 O O . GLU A 1 71 ? -10.100 3.955 -3.808 1.00 98.69 71 GLU A O 1
ATOM 528 N N . ALA A 1 72 ? -8.914 4.983 -2.205 1.00 98.56 72 ALA A N 1
ATOM 529 C CA . ALA A 1 72 ? -8.379 6.015 -3.093 1.00 98.56 72 ALA A CA 1
ATOM 530 C C . ALA A 1 72 ? -7.592 5.414 -4.272 1.00 98.56 72 ALA A C 1
ATOM 532 O O . ALA A 1 72 ? -7.825 5.799 -5.416 1.00 98.56 72 ALA A O 1
ATOM 533 N N . CYS A 1 73 ? -6.711 4.442 -4.013 1.00 98.56 73 CYS A N 1
ATOM 534 C CA . CYS A 1 73 ? -5.966 3.731 -5.055 1.00 98.56 73 CYS A CA 1
ATOM 535 C C . CYS A 1 73 ? -6.899 2.973 -6.003 1.00 98.56 73 CYS A C 1
ATOM 537 O O . CYS A 1 73 ? -6.711 3.013 -7.217 1.00 98.56 73 CYS A O 1
ATOM 539 N N . THR A 1 74 ? -7.910 2.293 -5.453 1.00 98.31 74 THR A N 1
ATOM 540 C CA . THR A 1 74 ? -8.859 1.488 -6.232 1.00 98.31 74 THR A CA 1
ATOM 541 C C . THR A 1 74 ? -9.614 2.357 -7.228 1.00 98.31 74 THR A C 1
ATOM 543 O O . THR A 1 74 ? -9.595 2.073 -8.423 1.00 98.31 74 THR A O 1
ATOM 546 N N . TYR A 1 75 ? -10.226 3.446 -6.756 1.00 97.69 75 TYR A N 1
ATOM 547 C CA . TYR A 1 75 ? -10.988 4.344 -7.623 1.00 97.69 75 TYR A CA 1
ATOM 548 C C . TYR A 1 75 ? -10.098 5.091 -8.619 1.00 97.69 75 TYR A C 1
ATOM 550 O O . TYR A 1 75 ? -10.496 5.255 -9.767 1.00 97.69 75 TYR A O 1
ATOM 558 N N . GLN A 1 76 ? -8.887 5.500 -8.225 1.00 96.38 76 GLN A N 1
ATOM 559 C CA . GLN A 1 76 ? -7.952 6.147 -9.150 1.00 96.38 76 GLN A CA 1
ATOM 560 C C . GLN A 1 76 ? -7.513 5.199 -10.275 1.00 96.38 76 GLN A C 1
ATOM 562 O O . GLN A 1 76 ? -7.451 5.609 -11.432 1.00 96.38 76 GLN A O 1
ATOM 567 N N . THR A 1 77 ? -7.233 3.936 -9.945 1.00 95.81 77 THR A N 1
ATOM 568 C CA . THR A 1 77 ? -6.833 2.925 -10.935 1.00 95.81 77 THR A CA 1
ATOM 569 C C . THR A 1 77 ? -7.994 2.577 -11.862 1.00 95.81 77 THR A C 1
ATOM 571 O O . THR A 1 77 ? -7.809 2.525 -13.074 1.00 95.81 77 THR A O 1
ATOM 574 N N . ALA A 1 78 ? -9.200 2.392 -11.314 1.00 95.88 78 ALA A N 1
ATOM 575 C CA . ALA A 1 78 ? -10.403 2.153 -12.110 1.00 95.88 78 ALA A CA 1
ATOM 576 C C . ALA A 1 78 ? -10.676 3.318 -13.075 1.00 95.88 78 ALA A C 1
ATOM 578 O O . ALA A 1 78 ? -10.902 3.091 -14.258 1.00 95.88 78 ALA A O 1
ATOM 579 N N . ALA A 1 79 ? -10.529 4.562 -12.607 1.00 95.12 79 ALA A N 1
ATOM 580 C CA . ALA A 1 79 ? -10.708 5.743 -13.444 1.00 95.12 79 ALA A CA 1
ATOM 581 C C . ALA A 1 79 ? -9.744 5.778 -14.642 1.00 95.12 79 ALA A C 1
ATOM 583 O O . ALA A 1 79 ? -10.151 6.204 -15.717 1.00 95.12 79 ALA A O 1
ATOM 584 N N . PHE A 1 80 ? -8.493 5.316 -14.499 1.00 93.25 80 PHE A N 1
ATOM 585 C CA . PHE A 1 80 ? -7.575 5.210 -15.642 1.00 93.25 80 PHE A CA 1
ATOM 586 C C . PHE A 1 80 ? -8.087 4.243 -16.713 1.00 93.25 80 PHE A C 1
ATOM 588 O O . PHE A 1 80 ? -7.966 4.535 -17.902 1.00 93.25 80 PHE A O 1
ATOM 595 N N . ILE A 1 81 ? -8.692 3.130 -16.303 1.00 92.56 81 ILE A N 1
ATOM 596 C CA . ILE A 1 81 ? -9.274 2.155 -17.229 1.00 92.56 81 ILE A CA 1
ATOM 597 C C . ILE A 1 81 ? -10.524 2.739 -17.897 1.00 92.56 81 ILE A C 1
ATOM 599 O O . ILE A 1 81 ? -10.655 2.663 -19.118 1.00 92.56 81 ILE A O 1
ATOM 603 N N . ASP A 1 82 ? -11.402 3.376 -17.123 1.00 94.88 82 ASP A N 1
ATOM 604 C CA . ASP A 1 82 ? -12.675 3.915 -17.616 1.00 94.88 82 ASP A CA 1
ATOM 605 C C . ASP A 1 82 ? -12.490 5.046 -18.641 1.00 94.88 82 ASP A C 1
ATOM 607 O O . ASP A 1 82 ? -13.268 5.152 -19.588 1.00 94.88 82 ASP A O 1
ATOM 611 N N . VAL A 1 83 ? -11.438 5.867 -18.510 1.00 95.50 83 VAL A N 1
ATOM 612 C CA . VAL A 1 83 ? -11.100 6.897 -19.517 1.00 95.50 83 VAL A CA 1
ATOM 613 C C . VAL A 1 83 ? -10.402 6.329 -20.760 1.00 95.50 83 VAL A C 1
ATOM 615 O O . VAL A 1 83 ? -10.009 7.087 -21.645 1.00 95.50 83 VAL A O 1
ATOM 618 N N . GLY A 1 84 ? -10.237 5.006 -20.843 1.00 91.31 84 GLY A N 1
ATOM 619 C CA . GLY A 1 84 ? -9.643 4.321 -21.988 1.00 91.31 84 GLY A CA 1
ATOM 620 C C . GLY A 1 84 ? -8.118 4.406 -22.050 1.00 91.31 84 GLY A C 1
ATOM 621 O O . GLY A 1 84 ? -7.555 4.263 -23.137 1.00 91.31 84 GLY A O 1
ATOM 622 N N . ASN A 1 85 ? -7.435 4.643 -20.921 1.00 91.06 85 ASN A N 1
ATOM 623 C CA . ASN A 1 85 ? -5.975 4.585 -20.898 1.00 91.06 85 ASN A CA 1
ATOM 624 C C . ASN A 1 85 ? -5.512 3.162 -21.251 1.00 91.06 85 ASN A C 1
ATOM 626 O O . ASN A 1 85 ? -6.084 2.173 -20.797 1.00 91.06 85 ASN A O 1
ATOM 630 N N . THR A 1 86 ? -4.469 3.054 -22.068 1.00 84.81 86 THR A N 1
ATOM 631 C CA . THR A 1 86 ? -3.879 1.773 -22.474 1.00 84.81 86 THR A CA 1
ATOM 632 C C . THR A 1 86 ? -2.671 1.374 -21.631 1.00 84.81 86 THR A C 1
ATOM 634 O O . THR A 1 86 ? -2.213 0.240 -21.747 1.00 84.81 86 THR A O 1
ATOM 637 N N . ASP A 1 87 ? -2.148 2.290 -20.814 1.00 87.88 87 ASP A N 1
ATOM 638 C CA . ASP A 1 87 ? -0.991 2.072 -19.946 1.00 87.88 87 ASP A CA 1
ATOM 639 C C . ASP A 1 87 ? -1.396 2.214 -18.473 1.00 87.88 87 ASP A C 1
ATOM 641 O O . ASP A 1 87 ? -1.470 3.315 -17.930 1.00 87.88 87 ASP A O 1
ATOM 645 N N . PHE A 1 88 ? -1.763 1.084 -17.865 1.00 91.00 88 PHE A N 1
ATOM 646 C CA . PHE A 1 88 ? -2.187 0.986 -16.459 1.00 91.00 88 PHE A CA 1
ATOM 647 C C . PHE A 1 88 ? -1.652 -0.277 -15.761 1.00 91.00 88 PHE A C 1
ATOM 649 O O . PHE A 1 88 ? -2.064 -0.628 -14.649 1.00 91.00 88 PHE A O 1
ATOM 656 N N . MET A 1 89 ? -0.769 -1.034 -16.424 1.00 93.19 89 MET A N 1
ATOM 657 C CA . MET A 1 89 ? -0.291 -2.323 -15.903 1.00 93.19 89 MET A CA 1
ATOM 658 C C . MET A 1 89 ? 0.484 -2.139 -14.593 1.00 93.19 89 MET A C 1
ATOM 660 O O . MET A 1 89 ? 0.406 -2.974 -13.691 1.00 93.19 89 MET A O 1
ATOM 664 N N . LEU A 1 90 ? 1.226 -1.033 -14.478 1.00 94.75 90 LEU A N 1
ATOM 665 C CA . LEU A 1 90 ? 2.018 -0.726 -13.296 1.00 94.75 90 LEU A CA 1
ATOM 666 C C . LEU A 1 90 ? 1.112 -0.361 -12.114 1.00 94.75 90 LEU A C 1
ATOM 668 O O . LEU A 1 90 ? 1.255 -0.924 -11.032 1.00 94.75 90 LEU A O 1
ATOM 672 N N . GLU A 1 91 ? 0.137 0.518 -12.333 1.00 96.38 91 GLU A N 1
ATOM 673 C CA . GLU A 1 91 ? -0.834 0.973 -11.337 1.00 96.38 91 GLU A CA 1
ATOM 674 C C . GLU A 1 91 ? -1.691 -0.179 -10.820 1.00 96.38 91 GLU A C 1
ATOM 676 O O . GLU A 1 91 ? -1.902 -0.299 -9.615 1.00 96.38 91 GLU A O 1
ATOM 681 N N . THR A 1 92 ? -2.141 -1.071 -11.704 1.00 96.75 92 THR A N 1
ATOM 682 C CA . THR A 1 92 ? -2.918 -2.254 -11.307 1.00 96.75 92 THR A CA 1
ATOM 683 C C . THR A 1 92 ? -2.087 -3.251 -10.501 1.00 96.75 92 THR A C 1
ATOM 685 O O . THR A 1 92 ? -2.576 -3.785 -9.502 1.00 96.75 92 THR A O 1
ATOM 688 N N . ALA A 1 93 ? -0.817 -3.469 -10.860 1.00 97.81 93 ALA A N 1
ATOM 689 C CA . ALA A 1 93 ? 0.102 -4.280 -10.061 1.00 97.81 93 ALA A CA 1
ATOM 690 C C . ALA A 1 93 ? 0.362 -3.656 -8.679 1.00 97.81 93 ALA A C 1
ATOM 692 O O . ALA A 1 93 ? 0.265 -4.356 -7.667 1.00 97.81 93 ALA A O 1
ATOM 693 N N . ILE A 1 94 ? 0.620 -2.344 -8.626 1.00 98.50 94 ILE A N 1
ATOM 694 C CA . ILE A 1 94 ? 0.794 -1.588 -7.379 1.00 98.50 94 ILE A CA 1
ATOM 695 C C . ILE A 1 94 ? -0.455 -1.704 -6.504 1.00 98.50 94 ILE A C 1
ATOM 697 O O . ILE A 1 94 ? -0.345 -2.049 -5.328 1.00 98.50 94 ILE A O 1
ATOM 701 N N . LEU A 1 95 ? -1.640 -1.455 -7.070 1.00 98.50 95 LEU A N 1
ATOM 702 C CA . LEU A 1 95 ? -2.915 -1.548 -6.365 1.00 98.50 95 LEU A CA 1
ATOM 703 C C . LEU A 1 95 ? -3.092 -2.930 -5.740 1.00 98.50 95 LEU A C 1
ATOM 705 O O . LEU A 1 95 ? -3.448 -3.018 -4.566 1.00 98.50 95 LEU A O 1
ATOM 709 N N . LYS A 1 96 ? -2.828 -4.002 -6.494 1.00 98.19 96 LYS A N 1
ATOM 710 C CA . LYS A 1 96 ? -2.985 -5.368 -5.993 1.00 98.19 96 LYS A CA 1
ATOM 711 C C . LYS A 1 96 ? -2.034 -5.644 -4.834 1.00 98.19 96 LYS A C 1
ATOM 713 O O . LYS A 1 96 ? -2.492 -6.082 -3.779 1.00 98.19 96 LYS A O 1
ATOM 718 N N . VAL A 1 97 ? -0.737 -5.375 -4.988 1.00 98.69 97 VAL A N 1
ATOM 719 C CA . VAL A 1 97 ? 0.248 -5.605 -3.914 1.00 98.69 97 VAL A CA 1
ATOM 720 C C . VAL A 1 97 ? -0.121 -4.791 -2.674 1.00 98.69 97 VAL A C 1
ATOM 722 O O . VAL A 1 97 ? -0.297 -5.357 -1.595 1.00 98.69 97 VAL A O 1
ATOM 725 N N . PHE A 1 98 ? -0.342 -3.486 -2.847 1.00 98.75 98 PHE A N 1
ATOM 726 C CA . PHE A 1 98 ? -0.693 -2.576 -1.763 1.00 98.75 98 PHE A CA 1
ATOM 727 C C . PHE A 1 98 ? -1.971 -3.017 -1.040 1.00 98.75 98 PHE A C 1
ATOM 729 O O . PHE A 1 98 ? -1.961 -3.219 0.172 1.00 98.75 98 PHE A O 1
ATOM 736 N N . ALA A 1 99 ? -3.075 -3.205 -1.765 1.00 98.62 99 ALA A N 1
ATOM 737 C CA . ALA A 1 99 ? -4.370 -3.484 -1.157 1.00 98.62 99 ALA A CA 1
ATOM 738 C C . ALA A 1 99 ? -4.398 -4.830 -0.427 1.00 98.62 99 ALA A C 1
ATOM 740 O O . ALA A 1 99 ? -4.954 -4.918 0.667 1.00 98.62 99 ALA A O 1
ATOM 741 N N . THR A 1 100 ? -3.786 -5.866 -1.000 1.00 98.62 100 THR A N 1
ATOM 742 C CA . THR A 1 100 ? -3.887 -7.232 -0.466 1.00 98.62 100 THR A CA 1
ATOM 743 C C . THR A 1 100 ? -3.055 -7.436 0.800 1.00 98.62 100 THR A C 1
ATOM 745 O O . THR A 1 100 ? -3.527 -8.073 1.742 1.00 98.62 100 THR A O 1
ATOM 748 N N . GLU A 1 101 ? -1.863 -6.845 0.892 1.00 98.50 101 GLU A N 1
ATOM 749 C CA . GLU A 1 101 ? -1.026 -6.945 2.098 1.00 98.50 101 GLU A CA 1
ATOM 750 C C . GLU A 1 101 ? -1.541 -6.086 3.234 1.00 98.50 101 GLU A C 1
ATOM 752 O O . GLU A 1 101 ? -1.577 -6.510 4.394 1.00 98.50 101 GLU A O 1
ATOM 757 N N . HIS A 1 102 ? -1.982 -4.877 2.894 1.00 98.69 102 HIS A N 1
ATOM 758 C CA . HIS A 1 102 ? -2.632 -4.024 3.862 1.00 98.69 102 HIS A CA 1
ATOM 759 C C . HIS A 1 102 ? -3.918 -4.671 4.374 1.00 98.69 102 HIS A C 1
ATOM 761 O O . HIS A 1 102 ? -4.120 -4.689 5.585 1.00 98.69 102 HIS A O 1
ATOM 767 N N . LEU A 1 103 ? -4.733 -5.286 3.509 1.00 98.69 103 LEU A N 1
ATOM 768 C CA . LEU A 1 103 ? -5.914 -6.025 3.948 1.00 98.69 103 LEU A CA 1
ATOM 769 C C . LEU A 1 103 ? -5.551 -7.169 4.898 1.00 98.69 103 LEU A C 1
ATOM 771 O O . LEU A 1 103 ? -6.189 -7.299 5.940 1.00 98.69 103 LEU A O 1
ATOM 775 N N . TRP A 1 104 ? -4.531 -7.970 4.575 1.00 98.44 104 TRP A N 1
ATOM 776 C CA . TRP A 1 104 ? -4.078 -9.057 5.446 1.00 98.44 104 TRP A CA 1
ATOM 777 C C . TRP A 1 104 ? -3.775 -8.553 6.861 1.00 98.44 104 TRP A C 1
ATOM 779 O O . TRP A 1 104 ? -4.297 -9.077 7.849 1.00 98.44 104 TRP A O 1
ATOM 789 N N . ARG A 1 105 ? -3.002 -7.465 6.966 1.00 98.56 105 ARG A N 1
ATOM 790 C CA . ARG A 1 105 ? -2.722 -6.839 8.260 1.00 98.56 105 ARG A CA 1
ATOM 791 C C . ARG A 1 105 ? -3.979 -6.260 8.902 1.00 98.56 105 ARG A C 1
ATOM 793 O O . ARG A 1 105 ? -4.148 -6.397 10.106 1.00 98.56 105 ARG A O 1
ATOM 800 N N . MET A 1 106 ? -4.864 -5.623 8.143 1.00 98.81 106 MET A N 1
ATOM 801 C CA . MET A 1 106 ? -6.108 -5.079 8.687 1.00 98.81 106 MET A CA 1
ATOM 802 C C . MET A 1 106 ? -6.987 -6.171 9.304 1.00 98.81 106 MET A C 1
ATOM 804 O O . MET A 1 106 ? -7.485 -5.988 10.410 1.00 98.81 106 MET A O 1
ATOM 808 N N . VAL A 1 107 ? -7.131 -7.317 8.636 1.00 98.69 107 VAL A N 1
ATOM 809 C CA . VAL A 1 107 ? -7.863 -8.472 9.171 1.00 98.69 107 VAL A CA 1
ATOM 810 C C . VAL A 1 107 ? -7.205 -8.983 10.453 1.00 98.69 107 VAL A C 1
ATOM 812 O O . VAL A 1 107 ? -7.903 -9.197 11.441 1.00 98.69 107 VAL A O 1
ATOM 815 N N . TYR A 1 108 ? -5.872 -9.090 10.482 1.00 98.56 108 TYR A N 1
ATOM 816 C CA . TYR A 1 108 ? -5.129 -9.449 11.693 1.00 98.56 108 TYR A CA 1
ATOM 817 C C . TYR A 1 108 ? -5.369 -8.467 12.853 1.00 98.56 108 TYR A C 1
ATOM 819 O O . TYR A 1 108 ? -5.641 -8.887 13.974 1.00 98.56 108 TYR A O 1
ATOM 827 N N . GLU A 1 109 ? -5.313 -7.156 12.611 1.00 98.75 109 GLU A N 1
ATOM 828 C CA . GLU A 1 109 ? -5.523 -6.156 13.664 1.00 98.75 109 GLU A CA 1
ATOM 829 C C . GLU A 1 109 ? -6.973 -6.153 14.170 1.00 98.75 109 GLU A C 1
ATOM 831 O O . GLU A 1 109 ? -7.202 -6.029 15.376 1.00 98.75 109 GLU A O 1
ATOM 836 N N . THR A 1 110 ? -7.953 -6.337 13.278 1.00 98.75 110 THR A N 1
ATOM 837 C CA . THR A 1 110 ? -9.360 -6.513 13.661 1.00 98.75 110 THR A CA 1
ATOM 838 C C . THR A 1 110 ? -9.537 -7.770 14.509 1.00 98.75 110 THR A C 1
ATOM 840 O O . THR A 1 110 ? -10.180 -7.695 15.556 1.00 98.75 110 THR A O 1
ATOM 843 N N . PHE A 1 111 ? -8.919 -8.888 14.121 1.00 98.44 111 PHE A N 1
ATOM 844 C CA . PHE A 1 111 ? -8.903 -10.122 14.908 1.00 98.44 111 PHE A CA 1
ATOM 845 C C . PHE A 1 111 ? -8.315 -9.871 16.306 1.00 98.44 111 PHE A C 1
ATOM 847 O O . PHE A 1 111 ? -8.927 -10.198 17.321 1.00 98.44 111 PHE A O 1
ATOM 854 N N . GLN A 1 112 ? -7.166 -9.194 16.376 1.00 98.56 112 GLN A N 1
ATOM 855 C CA . GLN A 1 112 ? -6.472 -8.900 17.627 1.00 98.56 112 GLN A CA 1
ATOM 856 C C . GLN A 1 112 ? -7.287 -8.004 18.573 1.00 98.56 112 GLN A C 1
ATOM 858 O O . GLN A 1 112 ? -7.217 -8.187 19.787 1.00 98.56 112 GLN A O 1
ATOM 863 N N . ILE A 1 113 ? -8.054 -7.042 18.044 1.00 98.69 113 ILE A N 1
ATOM 864 C CA . ILE A 1 113 ? -8.938 -6.175 18.845 1.00 98.69 113 ILE A CA 1
ATOM 865 C C . ILE A 1 113 ? -10.065 -6.980 19.503 1.00 98.69 113 ILE A C 1
ATOM 867 O O . ILE A 1 113 ? -10.421 -6.689 20.642 1.00 98.69 113 ILE A O 1
ATOM 871 N N . HIS A 1 114 ? -10.597 -7.993 18.816 1.00 98.56 114 HIS A N 1
ATOM 872 C CA . HIS A 1 114 ? -11.644 -8.875 19.344 1.00 98.56 114 HIS A CA 1
ATOM 873 C C . HIS A 1 114 ? -11.093 -9.958 20.291 1.00 98.56 114 HIS A C 1
ATOM 875 O O . HIS A 1 114 ? -11.849 -10.573 21.047 1.00 98.56 114 HIS A O 1
ATOM 881 N N . GLY A 1 115 ? -9.776 -10.185 20.292 1.00 97.81 115 GLY A N 1
ATOM 882 C CA . GLY A 1 115 ? -9.119 -11.161 21.157 1.00 97.81 115 GLY A CA 1
ATOM 883 C C . GLY A 1 115 ? -9.615 -12.584 20.897 1.00 97.81 115 GLY A C 1
ATOM 884 O O . GLY A 1 115 ? -9.852 -12.967 19.755 1.00 97.81 115 GLY A O 1
ATOM 885 N N . GLY A 1 116 ? -9.804 -13.372 21.961 1.00 97.12 116 GLY A N 1
ATOM 886 C CA . GLY A 1 116 ? -10.260 -14.763 21.845 1.00 97.12 116 GLY A CA 1
ATOM 887 C C . GLY A 1 116 ? -11.619 -14.928 21.153 1.00 97.12 116 GLY A C 1
ATOM 888 O O . GLY A 1 116 ? -11.860 -15.971 20.558 1.00 97.12 116 GLY A O 1
ATOM 889 N N . LEU A 1 117 ? -12.472 -13.892 21.161 1.00 96.31 117 LEU A N 1
ATOM 890 C CA . LEU A 1 117 ? -13.778 -13.931 20.497 1.00 96.31 117 LEU A CA 1
ATOM 891 C C . LEU A 1 117 ? -13.649 -14.159 18.989 1.00 96.31 117 LEU A C 1
ATOM 893 O O . LEU A 1 117 ? -14.446 -14.884 18.410 1.00 96.31 117 LEU A O 1
ATOM 897 N N . ALA A 1 118 ? -12.626 -13.579 18.357 1.00 97.44 118 ALA A N 1
ATOM 898 C CA . ALA A 1 118 ? -12.422 -13.727 16.920 1.00 97.44 118 ALA A CA 1
ATOM 899 C C . ALA A 1 118 ? -12.002 -15.138 16.492 1.00 97.44 118 ALA A C 1
ATOM 901 O O . ALA A 1 118 ? -12.041 -15.438 15.301 1.00 97.44 118 ALA A O 1
ATOM 902 N N . TYR A 1 119 ? -11.612 -15.992 17.443 1.00 97.19 119 TYR A N 1
ATOM 903 C CA . TYR A 1 119 ? -11.230 -17.377 17.179 1.00 97.19 119 TYR A CA 1
ATOM 904 C C . TYR A 1 119 ? -12.437 -18.318 17.074 1.00 97.19 119 TYR A C 1
ATOM 906 O O . TYR A 1 119 ? -12.312 -19.416 16.535 1.00 97.19 119 TYR A O 1
ATOM 914 N N . PHE A 1 120 ? -13.602 -17.906 17.581 1.00 97.25 120 PHE A N 1
ATOM 915 C CA . PHE A 1 120 ? -14.831 -18.673 17.427 1.00 97.25 120 PHE A CA 1
ATOM 916 C C . PHE A 1 120 ? -15.424 -18.495 16.023 1.00 97.25 120 PHE A C 1
ATOM 918 O O . PHE A 1 120 ? -15.235 -17.477 15.358 1.00 97.25 120 PHE A O 1
ATOM 925 N N . THR A 1 121 ? -16.144 -19.519 15.568 1.00 96.81 121 THR A N 1
ATOM 926 C CA . THR A 1 121 ? -16.740 -19.601 14.224 1.00 96.81 121 THR A CA 1
ATOM 927 C C . THR A 1 121 ? -18.154 -19.018 14.147 1.00 96.81 121 THR A C 1
ATOM 929 O O . THR A 1 121 ? -18.803 -19.093 13.105 1.00 96.81 121 THR A O 1
ATOM 932 N N . ASP A 1 122 ? -18.650 -18.439 15.241 1.00 96.12 122 ASP A N 1
ATOM 933 C CA . ASP A 1 122 ? -19.941 -17.747 15.317 1.00 96.12 122 ASP A CA 1
ATOM 934 C C . ASP A 1 122 ? -19.883 -16.324 14.732 1.00 96.12 122 ASP A C 1
ATOM 936 O O . ASP A 1 122 ? -20.917 -15.722 14.437 1.00 96.12 122 ASP A O 1
ATOM 940 N N . GLN A 1 123 ? -18.675 -15.793 14.523 1.00 95.06 123 GLN A N 1
ATOM 941 C CA . GLN A 1 123 ? -18.407 -14.482 13.938 1.00 95.06 123 GLN A CA 1
ATOM 942 C C . GLN A 1 123 ? -17.485 -14.603 12.714 1.00 95.06 123 GLN A C 1
ATOM 944 O O . GLN A 1 123 ? -16.746 -15.576 12.573 1.00 95.06 123 GLN A O 1
ATOM 949 N N . PRO A 1 124 ? -17.491 -13.624 11.788 1.00 96.38 124 PRO A N 1
ATOM 950 C CA . PRO A 1 124 ? -16.825 -13.795 10.498 1.00 96.38 124 PRO A CA 1
ATOM 951 C C . PRO A 1 124 ? -15.292 -13.717 10.558 1.00 96.38 124 PRO A C 1
ATOM 953 O O . PRO A 1 124 ? -14.656 -13.905 9.526 1.00 96.38 124 PRO A O 1
ATOM 956 N N . PHE A 1 125 ? -14.678 -13.414 11.705 1.00 97.69 125 PHE A N 1
ATOM 957 C CA . PHE A 1 125 ? -13.269 -13.008 11.779 1.00 97.69 125 PHE A CA 1
ATOM 958 C C . PHE A 1 125 ? -12.271 -14.113 11.428 1.00 97.69 125 PHE A C 1
ATOM 960 O O . PHE A 1 125 ? -11.333 -13.853 10.672 1.00 97.69 125 PHE A O 1
ATOM 967 N N . GLU A 1 126 ? -12.476 -15.340 11.912 1.00 96.94 126 GLU A N 1
ATOM 968 C CA . GLU A 1 126 ? -11.628 -16.481 11.539 1.00 96.94 126 GLU A CA 1
ATOM 969 C C . GLU A 1 126 ? -11.706 -16.759 10.031 1.00 96.94 126 GLU A C 1
ATOM 971 O O . GLU A 1 126 ? -10.682 -16.932 9.362 1.00 96.94 126 GLU A O 1
ATOM 976 N N . ARG A 1 127 ? -12.917 -16.668 9.464 1.00 97.44 127 ARG A N 1
ATOM 977 C CA . ARG A 1 127 ? -13.143 -16.854 8.032 1.00 97.44 127 ARG A CA 1
ATOM 978 C C . ARG A 1 127 ? -12.494 -15.741 7.224 1.00 97.44 127 ARG A C 1
ATOM 980 O O . ARG A 1 127 ? -11.782 -16.034 6.273 1.00 97.44 127 ARG A O 1
ATOM 987 N N . MET A 1 128 ? -12.671 -14.483 7.631 1.00 97.50 128 MET A N 1
ATOM 988 C CA . MET A 1 128 ? -12.013 -13.332 7.008 1.00 97.50 128 MET A CA 1
ATOM 989 C C . MET A 1 128 ? -10.494 -13.508 6.973 1.00 97.50 128 MET A C 1
ATOM 991 O O . MET A 1 128 ? -9.873 -13.163 5.970 1.00 97.50 128 MET A O 1
ATOM 995 N N . MET A 1 129 ? -9.892 -14.053 8.039 1.00 96.12 129 MET A N 1
ATOM 996 C CA . MET A 1 129 ? -8.461 -14.356 8.060 1.00 96.12 129 MET A CA 1
ATOM 997 C C . MET A 1 129 ? -8.118 -15.398 6.994 1.00 96.12 129 MET A C 1
ATOM 999 O O . MET A 1 129 ? -7.274 -15.133 6.147 1.00 96.12 129 MET A O 1
ATOM 1003 N N . ARG A 1 130 ? -8.791 -16.552 6.966 1.00 97.50 130 ARG A N 1
ATOM 1004 C CA . ARG A 1 130 ? -8.519 -17.586 5.952 1.00 97.50 130 ARG A CA 1
ATOM 1005 C C . ARG A 1 130 ? -8.700 -17.066 4.522 1.00 97.50 130 ARG A C 1
ATOM 1007 O O . ARG A 1 130 ? -7.825 -17.277 3.683 1.00 97.50 130 ARG A O 1
ATOM 1014 N N . ASP A 1 131 ? -9.780 -16.334 4.270 1.00 97.06 131 ASP A N 1
ATOM 1015 C CA . ASP A 1 131 ? -10.145 -15.834 2.943 1.00 97.06 131 ASP A CA 1
ATOM 1016 C C . ASP A 1 131 ? -9.187 -14.739 2.453 1.00 97.06 131 ASP A C 1
ATOM 1018 O O . ASP A 1 131 ? -8.850 -14.685 1.273 1.00 97.06 131 ASP A O 1
ATOM 1022 N N . ALA A 1 132 ? -8.679 -13.878 3.341 1.00 96.56 132 ALA A N 1
ATOM 1023 C CA . ALA A 1 132 ? -7.754 -12.816 2.947 1.00 96.56 132 ALA A CA 1
ATOM 1024 C C . ALA A 1 132 ? -6.393 -13.350 2.469 1.00 96.56 132 ALA A C 1
ATOM 1026 O O . ALA A 1 132 ? -5.696 -12.666 1.716 1.00 96.56 132 ALA A O 1
ATOM 1027 N N . ARG A 1 133 ? -5.993 -14.563 2.881 1.00 95.94 133 ARG A N 1
ATOM 1028 C CA . ARG A 1 133 ? -4.645 -15.082 2.613 1.00 95.94 133 ARG A CA 1
ATOM 1029 C C . ARG A 1 133 ? -4.387 -15.338 1.133 1.00 95.94 133 ARG A C 1
ATOM 1031 O O . ARG A 1 133 ? -3.274 -15.073 0.676 1.00 95.94 133 ARG A O 1
ATOM 1038 N N . ILE A 1 1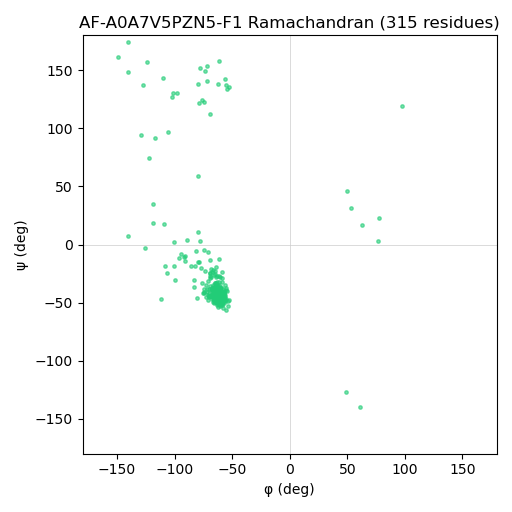34 ? -5.373 -15.843 0.389 1.00 96.06 134 ILE A N 1
ATOM 1039 C CA . ILE A 1 134 ? -5.190 -16.151 -1.038 1.00 96.06 134 ILE A CA 1
ATOM 1040 C C . ILE A 1 134 ? -4.932 -14.885 -1.862 1.00 96.06 134 ILE A C 1
ATOM 1042 O O . ILE A 1 134 ? -4.278 -14.947 -2.903 1.00 96.06 134 ILE A O 1
ATOM 1046 N N . ASN A 1 135 ? -5.357 -13.719 -1.365 1.00 96.50 135 ASN A N 1
ATOM 1047 C CA . ASN A 1 135 ? -5.267 -12.471 -2.107 1.00 96.50 135 ASN A CA 1
ATOM 1048 C C . ASN A 1 135 ? -3.832 -12.029 -2.404 1.00 96.50 135 ASN A C 1
ATOM 1050 O O . ASN A 1 135 ? -3.591 -11.401 -3.429 1.00 96.50 135 ASN A O 1
ATOM 1054 N N . THR A 1 136 ? -2.856 -12.395 -1.571 1.00 97.19 136 THR A N 1
ATOM 1055 C CA . THR A 1 136 ? -1.446 -12.062 -1.837 1.00 97.19 136 THR A CA 1
ATOM 1056 C C . THR A 1 136 ? -0.774 -13.029 -2.821 1.00 97.19 136 THR A C 1
ATOM 1058 O O . THR A 1 136 ? 0.350 -12.783 -3.250 1.00 97.19 136 THR A O 1
ATOM 1061 N N . ILE A 1 137 ? -1.469 -14.099 -3.231 1.00 96.69 137 ILE A N 1
ATOM 1062 C CA . ILE A 1 137 ? -0.959 -15.153 -4.125 1.00 96.69 137 ILE A CA 1
ATOM 1063 C C . ILE A 1 137 ? -1.661 -15.114 -5.491 1.00 96.69 137 ILE A C 1
ATOM 1065 O O . ILE A 1 137 ? -0.993 -15.171 -6.522 1.00 96.69 137 ILE A O 1
ATOM 1069 N N . GLY A 1 138 ? -2.996 -15.016 -5.507 1.00 90.19 138 GLY A N 1
ATOM 1070 C CA . GLY A 1 138 ? -3.800 -14.996 -6.736 1.00 90.19 138 GLY A CA 1
ATOM 1071 C C . GLY A 1 138 ? -3.476 -13.809 -7.653 1.00 90.19 138 GLY A C 1
ATOM 1072 O O . GLY A 1 138 ? -2.939 -12.805 -7.190 1.00 90.19 138 GLY A O 1
ATOM 1073 N N . GLU A 1 139 ? -3.793 -13.929 -8.950 1.00 88.88 139 GLU A N 1
ATOM 1074 C CA . GLU A 1 139 ? -3.542 -12.898 -9.987 1.00 88.88 139 GLU A CA 1
ATOM 1075 C C . GLU A 1 139 ? -2.077 -12.409 -10.064 1.00 88.88 139 GLU A C 1
ATOM 1077 O O . GLU A 1 139 ? -1.774 -11.260 -10.408 1.00 88.88 139 GLU A O 1
ATOM 1082 N N . GLY A 1 140 ? -1.152 -13.320 -9.746 1.00 93.44 140 GLY A N 1
ATOM 1083 C CA . GLY A 1 140 ? 0.279 -13.064 -9.615 1.00 93.44 140 GLY A CA 1
ATOM 1084 C C . GLY A 1 140 ? 0.669 -12.850 -8.156 1.00 93.44 140 GLY A C 1
ATOM 1085 O O . GLY A 1 140 ? 0.200 -11.912 -7.509 1.00 93.44 140 GLY A O 1
ATOM 1086 N N . ALA A 1 141 ? 1.555 -13.708 -7.644 1.00 97.38 141 ALA A N 1
ATOM 1087 C CA . ALA A 1 141 ? 2.083 -13.572 -6.291 1.00 97.38 141 ALA A CA 1
ATOM 1088 C C . ALA A 1 141 ? 2.725 -12.192 -6.102 1.00 97.38 141 ALA A C 1
ATOM 1090 O O . ALA A 1 141 ? 3.349 -11.659 -7.026 1.00 97.38 141 ALA A O 1
ATOM 1091 N N . ASN A 1 142 ? 2.564 -11.605 -4.917 1.00 98.31 142 ASN A N 1
ATOM 1092 C CA . ASN A 1 142 ? 3.021 -10.240 -4.670 1.00 98.31 142 ASN A CA 1
ATOM 1093 C C . ASN A 1 142 ? 4.529 -10.075 -4.907 1.00 98.31 142 ASN A C 1
ATOM 1095 O O . ASN A 1 142 ? 4.949 -9.031 -5.391 1.00 98.31 142 ASN A O 1
ATOM 1099 N N . GLU A 1 143 ? 5.341 -11.102 -4.659 1.00 98.19 143 GLU A N 1
ATOM 1100 C CA . GLU A 1 143 ? 6.784 -11.098 -4.928 1.00 98.19 143 GLU A CA 1
ATOM 1101 C C . GLU A 1 143 ? 7.088 -10.978 -6.431 1.00 98.19 143 GLU A C 1
ATOM 1103 O O . GLU A 1 143 ? 7.941 -10.187 -6.835 1.00 98.19 143 GLU A O 1
ATOM 1108 N N . VAL A 1 144 ? 6.336 -11.695 -7.275 1.00 97.12 144 VAL A N 1
ATOM 1109 C CA . VAL A 1 144 ? 6.455 -11.606 -8.741 1.00 97.12 144 VAL A CA 1
ATOM 1110 C C . VAL A 1 144 ? 6.037 -10.217 -9.219 1.00 97.12 144 VAL A C 1
ATOM 1112 O O . VAL A 1 144 ? 6.711 -9.610 -10.054 1.00 97.12 144 VAL A O 1
ATOM 1115 N N . LEU A 1 145 ? 4.950 -9.679 -8.660 1.00 97.81 145 LEU A N 1
ATOM 1116 C CA . LEU A 1 145 ? 4.488 -8.335 -8.992 1.00 97.81 145 LEU A CA 1
ATOM 1117 C C . LEU A 1 145 ? 5.460 -7.255 -8.521 1.00 97.81 145 LEU A C 1
ATOM 1119 O O . LEU A 1 145 ? 5.643 -6.285 -9.242 1.00 97.81 145 LEU A O 1
ATOM 1123 N N . ARG A 1 146 ? 6.140 -7.416 -7.381 1.00 98.44 146 ARG A N 1
ATOM 1124 C CA . ARG A 1 146 ? 7.202 -6.492 -6.950 1.00 98.44 146 ARG A CA 1
ATOM 1125 C C . ARG A 1 146 ? 8.343 -6.430 -7.955 1.00 98.44 146 ARG A C 1
ATOM 1127 O O . ARG A 1 146 ? 8.758 -5.335 -8.330 1.00 98.44 146 ARG A O 1
ATOM 1134 N N . ALA A 1 147 ? 8.821 -7.584 -8.419 1.00 97.75 147 ALA A N 1
ATOM 1135 C CA . ALA A 1 147 ? 9.853 -7.632 -9.450 1.00 97.75 147 ALA A CA 1
ATOM 1136 C C . ALA A 1 147 ? 9.382 -6.925 -10.731 1.00 97.75 147 ALA A C 1
ATOM 1138 O O . ALA A 1 147 ? 10.096 -6.076 -11.264 1.00 97.75 147 ALA A O 1
ATOM 1139 N N . PHE A 1 148 ? 8.150 -7.200 -11.171 1.00 97.06 148 PHE A N 1
ATOM 1140 C CA . PHE A 1 148 ? 7.543 -6.517 -12.312 1.00 97.06 148 PHE A CA 1
ATOM 1141 C C . PHE A 1 148 ? 7.443 -4.997 -12.107 1.00 97.06 148 PHE A C 1
ATOM 1143 O O . PHE A 1 148 ? 7.902 -4.252 -12.967 1.00 97.06 148 PHE A O 1
ATOM 1150 N N . ILE A 1 149 ? 6.910 -4.530 -10.973 1.00 97.94 149 ILE A N 1
ATOM 1151 C CA . ILE A 1 149 ? 6.738 -3.104 -10.654 1.00 97.94 149 ILE A CA 1
ATOM 1152 C C . ILE A 1 149 ? 8.078 -2.374 -10.720 1.00 97.94 149 ILE A C 1
ATOM 1154 O O . ILE A 1 149 ? 8.192 -1.324 -11.351 1.00 97.94 149 ILE A O 1
ATOM 1158 N N . ALA A 1 150 ? 9.105 -2.939 -10.087 1.00 97.56 150 ALA A N 1
ATOM 1159 C CA . ALA A 1 150 ? 10.426 -2.336 -10.061 1.00 97.56 150 ALA A CA 1
ATOM 1160 C C . ALA A 1 150 ? 11.064 -2.310 -11.458 1.00 97.56 150 ALA A C 1
ATOM 1162 O O . ALA A 1 150 ? 11.527 -1.260 -11.898 1.00 97.56 150 ALA A O 1
ATOM 1163 N N . LEU A 1 151 ? 11.070 -3.434 -12.180 1.00 96.25 151 LEU A N 1
ATOM 1164 C CA . LEU A 1 151 ? 11.732 -3.525 -13.485 1.00 96.25 151 LEU A CA 1
ATOM 1165 C C . LEU A 1 151 ? 11.008 -2.727 -14.568 1.00 96.25 151 LEU A C 1
ATOM 1167 O O . LEU A 1 151 ? 11.654 -1.992 -15.314 1.00 96.25 151 LEU A O 1
ATOM 1171 N N . ALA A 1 152 ? 9.679 -2.825 -14.636 1.00 94.69 152 ALA A N 1
ATOM 1172 C CA . ALA A 1 152 ? 8.884 -2.039 -15.571 1.00 94.69 152 ALA A CA 1
ATOM 1173 C C . ALA A 1 152 ? 9.019 -0.539 -15.275 1.00 94.69 152 ALA A C 1
ATOM 1175 O O . ALA A 1 152 ? 9.281 0.235 -16.192 1.00 94.69 152 ALA A O 1
ATOM 1176 N N . GLY A 1 153 ? 8.935 -0.138 -14.000 1.00 92.81 153 GLY A N 1
ATOM 1177 C CA . GLY A 1 153 ? 9.041 1.265 -13.594 1.00 92.81 153 GLY A CA 1
ATOM 1178 C C . GLY A 1 153 ? 10.434 1.880 -13.783 1.00 92.81 153 GLY A C 1
ATOM 1179 O O . GLY A 1 153 ? 10.546 3.083 -14.001 1.00 92.81 153 GLY A O 1
ATOM 1180 N N . MET A 1 154 ? 11.507 1.085 -13.722 1.00 93.06 154 MET A N 1
ATOM 1181 C CA . MET A 1 154 ? 12.881 1.571 -13.917 1.00 93.06 154 MET A CA 1
ATOM 1182 C C . MET A 1 154 ? 13.361 1.513 -15.373 1.00 93.06 154 MET A C 1
ATOM 1184 O O . MET A 1 154 ? 14.424 2.062 -15.672 1.00 93.06 154 MET A O 1
ATOM 1188 N N . ARG A 1 155 ? 12.612 0.869 -16.277 1.00 90.94 155 ARG A N 1
ATOM 1189 C CA . ARG A 1 155 ? 13.036 0.597 -17.658 1.00 90.94 155 ARG A CA 1
ATOM 1190 C C . ARG A 1 155 ? 13.491 1.851 -18.401 1.00 90.94 155 ARG A C 1
ATOM 1192 O O . ARG A 1 155 ? 14.599 1.865 -18.933 1.00 90.94 155 ARG A O 1
ATOM 1199 N N . ASP A 1 156 ? 12.665 2.892 -18.425 1.00 87.19 156 ASP A N 1
ATOM 1200 C CA . ASP A 1 156 ? 12.958 4.100 -19.206 1.00 87.19 156 ASP A CA 1
ATOM 1201 C C . ASP A 1 156 ? 14.172 4.849 -18.648 1.00 87.19 156 ASP A C 1
ATOM 1203 O O . ASP A 1 156 ? 15.046 5.275 -19.401 1.00 87.19 156 ASP A O 1
ATOM 1207 N N . VAL A 1 157 ? 14.292 4.912 -17.318 1.00 85.81 157 VAL A N 1
ATOM 1208 C CA . VAL A 1 157 ? 15.463 5.491 -16.643 1.00 85.81 157 VAL A CA 1
ATOM 1209 C C . VAL A 1 157 ? 16.729 4.688 -16.963 1.00 85.81 157 VAL A C 1
ATOM 1211 O O . VAL A 1 157 ? 17.792 5.267 -17.184 1.00 85.81 157 VAL A O 1
ATOM 1214 N N . GLY A 1 158 ? 16.626 3.357 -17.016 1.00 85.25 158 GLY A N 1
ATOM 1215 C CA . GLY A 1 158 ? 17.722 2.470 -17.404 1.00 85.25 158 GLY A CA 1
ATOM 1216 C C . GLY A 1 158 ? 18.203 2.727 -18.833 1.00 85.25 158 GLY A C 1
ATOM 1217 O O . GLY A 1 158 ? 19.397 2.937 -19.038 1.00 85.25 158 GLY A O 1
ATOM 1218 N N . LEU A 1 159 ? 17.277 2.796 -19.796 1.00 86.31 159 LEU A N 1
ATOM 1219 C CA . LEU A 1 159 ? 17.581 3.075 -21.207 1.00 86.31 159 LEU A CA 1
ATOM 1220 C C . LEU A 1 159 ? 18.237 4.451 -21.396 1.00 86.31 159 LEU A C 1
ATOM 1222 O O . LEU A 1 159 ? 19.186 4.598 -22.168 1.00 86.31 159 LEU A O 1
ATOM 1226 N N . GLU A 1 160 ? 17.768 5.466 -20.670 1.00 82.19 160 GLU A N 1
ATOM 1227 C CA . GLU A 1 160 ? 18.384 6.793 -20.687 1.00 82.19 160 GLU A CA 1
ATOM 1228 C C . GLU A 1 160 ? 19.811 6.778 -20.121 1.00 82.19 160 GLU A C 1
ATOM 1230 O O . GLU A 1 160 ? 20.714 7.381 -20.706 1.00 82.19 160 GLU A O 1
ATOM 1235 N N . LEU A 1 161 ? 20.043 6.084 -19.001 1.00 81.12 161 LEU A N 1
ATOM 1236 C CA . LEU A 1 161 ? 21.377 5.962 -18.403 1.00 81.12 161 LEU A CA 1
ATOM 1237 C C . LEU A 1 161 ? 22.344 5.194 -19.311 1.00 81.12 161 LEU A C 1
ATOM 1239 O O . LEU A 1 161 ? 23.500 5.599 -19.446 1.00 81.12 161 LEU A O 1
ATOM 1243 N N . GLU A 1 162 ? 21.878 4.129 -19.960 1.00 82.44 162 GLU A N 1
ATOM 1244 C CA . GLU A 1 162 ? 22.654 3.370 -20.942 1.00 82.44 162 GLU A CA 1
ATOM 1245 C C . GLU A 1 162 ? 23.060 4.252 -22.133 1.00 82.44 162 GLU A C 1
ATOM 1247 O O . GLU A 1 162 ? 24.230 4.277 -22.526 1.00 82.44 162 GLU A O 1
ATOM 1252 N N . ALA A 1 163 ? 22.130 5.051 -22.666 1.00 81.06 163 ALA A N 1
ATOM 1253 C CA . ALA A 1 163 ? 22.414 5.984 -23.754 1.00 81.06 163 ALA A CA 1
ATOM 1254 C C . ALA A 1 163 ? 23.489 7.020 -23.373 1.00 81.06 163 ALA A C 1
ATOM 1256 O O . ALA A 1 163 ? 24.353 7.355 -24.188 1.00 81.06 163 ALA A O 1
ATOM 1257 N N . VAL A 1 164 ? 23.476 7.503 -22.128 1.00 78.19 164 VAL A N 1
ATOM 1258 C CA . VAL A 1 164 ? 24.484 8.442 -21.606 1.00 78.19 164 VAL A CA 1
ATOM 1259 C C . VAL A 1 164 ? 25.849 7.777 -21.456 1.00 78.19 164 VAL A C 1
ATOM 1261 O O . VAL A 1 164 ? 26.854 8.362 -21.863 1.00 78.19 164 VAL A O 1
ATOM 1264 N N . LEU A 1 165 ? 25.901 6.559 -20.910 1.00 77.9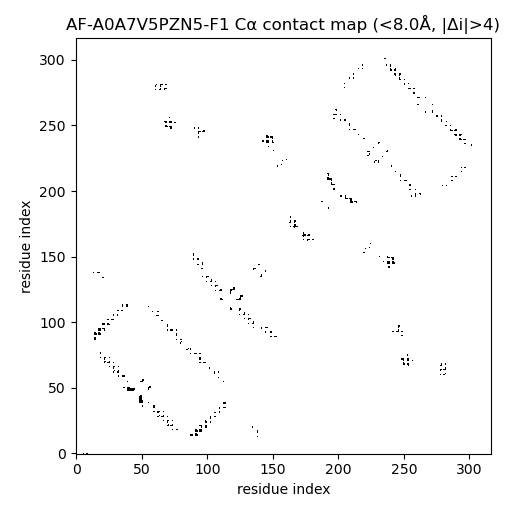4 165 LEU A N 1
ATOM 1265 C CA . LEU A 1 165 ? 27.140 5.789 -20.770 1.00 77.94 165 LEU A CA 1
ATOM 1266 C C . LEU A 1 165 ? 27.782 5.511 -22.136 1.00 77.94 165 LEU A C 1
ATOM 1268 O O . LEU A 1 165 ? 28.967 5.785 -22.332 1.00 77.94 165 LEU A O 1
ATOM 1272 N N . ASN A 1 166 ? 26.989 5.064 -23.109 1.00 79.12 166 ASN A N 1
ATOM 1273 C CA . ASN A 1 166 ? 27.451 4.851 -24.481 1.00 79.12 166 ASN A CA 1
ATOM 1274 C C . ASN A 1 166 ? 27.926 6.154 -25.145 1.00 79.12 166 ASN A C 1
ATOM 1276 O O . ASN A 1 166 ? 28.907 6.151 -25.892 1.00 79.12 166 ASN A O 1
ATOM 1280 N N . GLY A 1 167 ? 27.273 7.281 -24.844 1.00 76.88 167 GLY A N 1
ATOM 1281 C CA . GLY A 1 167 ? 27.691 8.603 -25.307 1.00 76.88 167 GLY A CA 1
ATOM 1282 C C . GLY A 1 167 ? 29.038 9.063 -24.732 1.00 76.88 167 GLY A C 1
ATOM 1283 O O . GLY A 1 167 ? 29.825 9.677 -25.449 1.00 76.88 167 GLY A O 1
ATOM 1284 N N . LEU A 1 168 ? 29.343 8.726 -23.475 1.00 72.50 168 LEU A N 1
ATOM 1285 C CA . LEU A 1 168 ? 30.651 8.996 -22.862 1.00 72.50 168 LEU A CA 1
ATOM 1286 C C . LEU A 1 168 ? 31.769 8.154 -23.490 1.00 72.50 168 LEU A C 1
ATOM 1288 O O . LEU A 1 168 ? 32.863 8.665 -23.716 1.00 72.50 168 LEU A O 1
ATOM 1292 N N . LEU A 1 169 ? 31.488 6.887 -23.814 1.00 77.81 169 LEU A N 1
ATOM 1293 C CA . LEU A 1 169 ? 32.444 5.994 -24.480 1.00 77.81 169 LEU A CA 1
ATOM 1294 C C . LEU A 1 169 ? 32.736 6.406 -25.935 1.00 77.81 169 LEU A C 1
ATOM 1296 O O . LEU A 1 169 ? 33.771 6.031 -26.484 1.00 77.81 169 LEU A O 1
ATOM 1300 N N . ARG A 1 170 ? 31.846 7.180 -26.573 1.00 78.19 170 ARG A N 1
ATOM 1301 C CA . ARG A 1 170 ? 31.988 7.672 -27.956 1.00 78.19 170 ARG A CA 1
ATOM 1302 C C . ARG A 1 170 ? 31.929 9.207 -28.010 1.00 78.19 170 ARG A C 1
ATOM 1304 O O . ARG A 1 170 ? 30.940 9.768 -28.487 1.00 78.19 170 ARG A O 1
ATOM 1311 N N . PRO A 1 171 ? 32.991 9.912 -27.578 1.00 62.34 171 PRO A N 1
ATOM 1312 C CA . PRO A 1 171 ? 32.951 11.355 -27.316 1.00 62.34 171 PRO A CA 1
ATOM 1313 C C . PRO A 1 171 ? 32.619 12.230 -28.537 1.00 62.34 171 PRO A C 1
ATOM 1315 O O . PRO A 1 171 ? 32.031 13.296 -28.373 1.00 62.34 171 PRO A O 1
ATOM 1318 N N . VAL A 1 172 ? 32.925 11.780 -29.760 1.00 71.94 172 VAL A N 1
ATOM 1319 C CA . VAL A 1 172 ? 32.662 12.548 -30.995 1.00 71.94 172 VAL A CA 1
ATOM 1320 C C . VAL A 1 172 ? 31.168 12.589 -31.356 1.00 71.94 172 VAL A C 1
ATOM 1322 O O . VAL A 1 172 ? 30.686 13.602 -31.850 1.00 71.94 172 VAL A O 1
ATOM 1325 N N . THR A 1 173 ? 30.410 11.519 -31.088 1.00 68.12 173 THR A N 1
ATOM 1326 C CA . THR A 1 173 ? 28.977 11.410 -31.438 1.00 68.12 173 THR A CA 1
ATOM 1327 C C . THR A 1 173 ? 28.044 11.498 -30.227 1.00 68.12 173 THR A C 1
ATOM 1329 O O . THR A 1 173 ? 26.860 11.794 -30.377 1.00 68.12 173 THR A O 1
ATOM 1332 N N . GLY A 1 174 ? 28.563 11.279 -29.017 1.00 64.69 174 GLY A N 1
ATOM 1333 C CA . GLY A 1 174 ? 27.791 11.241 -27.775 1.00 64.69 174 GLY A CA 1
ATOM 1334 C C . GLY A 1 174 ? 27.671 12.566 -27.022 1.00 64.69 174 GLY A C 1
ATOM 1335 O O . GLY A 1 174 ? 26.838 12.668 -26.118 1.00 64.69 174 GLY A O 1
ATOM 1336 N N . LEU A 1 175 ? 28.438 13.598 -27.398 1.00 71.94 175 LEU A N 1
ATOM 1337 C CA . LEU A 1 175 ? 28.501 14.875 -26.672 1.00 71.94 175 LEU A CA 1
ATOM 1338 C C . LEU A 1 175 ? 27.117 15.527 -26.489 1.00 71.94 175 LEU A C 1
ATOM 1340 O O . LEU A 1 175 ? 26.806 16.040 -25.416 1.00 71.94 175 LEU A O 1
ATOM 1344 N N . GLY A 1 176 ? 26.256 15.455 -27.512 1.00 73.69 176 GLY A N 1
ATOM 1345 C CA . GLY A 1 176 ? 24.899 16.014 -27.483 1.00 73.69 176 GLY A CA 1
ATOM 1346 C C . GLY A 1 176 ? 23.893 15.225 -26.633 1.00 73.69 176 GLY A C 1
ATOM 1347 O O . GLY A 1 176 ? 22.878 15.774 -26.204 1.00 73.69 176 GLY A O 1
ATOM 1348 N N . VAL A 1 177 ? 24.131 13.935 -26.386 1.00 72.88 177 VAL A N 1
ATOM 1349 C CA . VAL A 1 177 ? 23.301 13.117 -25.480 1.00 72.88 177 VAL A CA 1
ATOM 1350 C C . VAL A 1 177 ? 23.706 13.394 -24.034 1.00 72.88 177 VAL A C 1
ATOM 1352 O O . VAL A 1 177 ? 22.852 13.676 -23.195 1.00 72.88 177 VAL A O 1
ATOM 1355 N N . VAL A 1 178 ? 25.015 13.406 -23.769 1.00 72.12 178 VAL A N 1
ATOM 1356 C CA . VAL A 1 178 ? 25.584 13.682 -22.444 1.00 72.12 178 VAL A CA 1
ATOM 1357 C C . VAL A 1 178 ? 25.241 15.100 -21.975 1.00 72.12 178 VAL A C 1
ATOM 1359 O O . VAL A 1 178 ? 24.812 15.273 -20.834 1.00 72.12 178 VAL A O 1
ATOM 1362 N N . SER A 1 179 ? 25.356 16.112 -22.844 1.00 69.94 179 SER A N 1
ATOM 1363 C CA . SER A 1 179 ? 25.042 17.505 -22.492 1.00 69.94 179 SER A CA 1
ATOM 1364 C C . SER A 1 179 ? 23.557 17.719 -22.178 1.00 69.94 179 SER A C 1
ATOM 1366 O O . SER A 1 179 ? 23.232 18.359 -21.177 1.00 69.94 179 SER A O 1
ATOM 1368 N N . ARG A 1 180 ? 22.644 17.131 -22.967 1.00 75.19 180 ARG A N 1
ATOM 1369 C CA . ARG A 1 180 ? 21.193 17.177 -22.706 1.00 75.19 180 ARG A CA 1
ATOM 1370 C C . ARG A 1 180 ? 20.825 16.488 -21.398 1.00 75.19 180 ARG A C 1
ATOM 1372 O O . ARG A 1 180 ? 20.034 17.030 -20.628 1.00 75.19 180 ARG A O 1
ATOM 1379 N N . PHE A 1 181 ? 21.414 15.326 -21.127 1.00 70.25 181 PHE A N 1
ATOM 1380 C CA . PHE A 1 181 ? 21.197 14.624 -19.867 1.00 70.25 181 PHE A CA 1
ATOM 1381 C C . PHE A 1 181 ? 21.709 15.437 -18.673 1.00 70.25 181 PHE A C 1
ATOM 1383 O O . PHE A 1 181 ? 20.989 15.595 -17.689 1.00 70.25 181 PHE A O 1
ATOM 1390 N N . ALA A 1 182 ? 22.912 16.015 -18.770 1.00 66.44 182 ALA A N 1
ATOM 1391 C CA . ALA A 1 182 ? 23.471 16.879 -17.733 1.00 66.44 182 ALA A CA 1
ATOM 1392 C C . ALA A 1 182 ? 22.589 18.113 -17.474 1.00 66.44 182 ALA A C 1
ATOM 1394 O O . ALA A 1 182 ? 22.285 18.407 -16.320 1.00 66.44 182 ALA A O 1
ATOM 1395 N N . ALA A 1 183 ? 22.103 18.783 -18.525 1.00 70.75 183 ALA A N 1
ATOM 1396 C CA . ALA A 1 183 ? 21.189 19.919 -18.403 1.00 70.75 183 ALA A CA 1
ATOM 1397 C C . ALA A 1 183 ? 19.861 19.531 -17.727 1.00 70.75 183 ALA A C 1
ATOM 1399 O O . ALA A 1 183 ? 19.431 20.192 -16.780 1.00 70.75 183 ALA A O 1
ATOM 1400 N N . ARG A 1 184 ? 19.239 18.418 -18.148 1.00 70.62 184 ARG A N 1
ATOM 1401 C CA . ARG A 1 184 ? 17.995 17.913 -17.539 1.00 70.62 184 ARG A CA 1
ATOM 1402 C C . ARG A 1 184 ? 18.200 17.523 -16.076 1.00 70.62 184 ARG A C 1
ATOM 1404 O O . ARG A 1 184 ? 17.325 17.770 -15.252 1.00 70.62 184 ARG A O 1
ATOM 1411 N N . LYS A 1 185 ? 19.361 16.953 -15.749 1.00 65.25 185 LYS A N 1
ATOM 1412 C CA . LYS A 1 185 ? 19.720 16.551 -14.388 1.00 65.25 185 LYS A CA 1
ATOM 1413 C C . LYS A 1 185 ? 19.969 17.742 -13.468 1.00 65.25 185 LYS A C 1
ATOM 1415 O O . LYS A 1 185 ? 19.523 17.727 -12.327 1.00 65.25 185 LYS A O 1
ATOM 1420 N N . ILE A 1 186 ? 20.651 18.780 -13.950 1.00 60.22 186 ILE A N 1
ATOM 1421 C CA . ILE A 1 186 ? 20.792 20.037 -13.203 1.00 60.22 186 ILE A CA 1
ATOM 1422 C C . ILE A 1 186 ? 19.399 20.611 -12.916 1.00 60.22 186 ILE A C 1
ATOM 1424 O O . ILE A 1 186 ? 19.117 20.971 -11.775 1.00 60.22 186 ILE A O 1
ATOM 1428 N N . GLY A 1 187 ? 18.502 20.587 -13.908 1.00 61.03 187 GLY A N 1
ATOM 1429 C CA . GLY A 1 187 ? 17.091 20.931 -13.727 1.00 61.03 187 GLY A CA 1
ATOM 1430 C C . GLY A 1 187 ? 16.414 20.103 -12.630 1.00 61.03 187 GLY A C 1
ATOM 1431 O O . GLY A 1 187 ? 15.928 20.672 -11.660 1.00 61.03 187 GLY A O 1
ATOM 1432 N N . SER A 1 188 ? 16.443 18.769 -12.717 1.00 59.84 188 SER A N 1
ATOM 1433 C CA . SER A 1 188 ? 15.734 17.878 -11.782 1.00 59.84 188 SER A CA 1
ATOM 1434 C C . SER A 1 188 ? 16.309 17.844 -10.359 1.00 59.84 188 SER A C 1
ATOM 1436 O O . SER A 1 188 ? 15.583 17.552 -9.409 1.00 59.84 188 SER A O 1
ATOM 1438 N N . VAL A 1 189 ? 17.594 18.162 -10.179 1.00 59.47 189 VAL A N 1
ATOM 1439 C CA . VAL A 1 189 ? 18.208 18.332 -8.851 1.00 59.47 189 VAL A CA 1
ATOM 1440 C C . VAL A 1 189 ? 17.720 19.627 -8.190 1.00 59.47 189 VAL A C 1
ATOM 1442 O O . VAL A 1 189 ? 17.457 19.644 -6.981 1.00 59.47 189 VAL A O 1
ATOM 1445 N N . LEU A 1 190 ? 17.565 20.696 -8.977 1.00 56.16 190 LEU A N 1
ATOM 1446 C CA . LEU A 1 190 ? 17.158 22.020 -8.502 1.00 56.16 190 LEU A CA 1
ATOM 1447 C C . LEU A 1 190 ? 15.636 22.159 -8.344 1.00 56.16 190 LEU A C 1
ATOM 1449 O O . LEU A 1 190 ? 15.185 22.868 -7.445 1.00 56.16 190 LEU A O 1
ATOM 1453 N N . THR A 1 191 ? 14.836 21.462 -9.155 1.00 66.19 191 THR A N 1
ATOM 1454 C CA . THR A 1 191 ? 13.370 21.555 -9.133 1.00 66.19 191 THR A CA 1
ATOM 1455 C C . THR A 1 191 ? 12.734 20.383 -8.399 1.00 66.19 191 THR A C 1
ATOM 1457 O O . THR A 1 191 ? 13.017 19.221 -8.689 1.00 66.19 191 THR A O 1
ATOM 1460 N N . LEU A 1 192 ? 11.820 20.673 -7.475 1.00 73.75 192 LEU A N 1
ATOM 1461 C CA . LEU A 1 192 ? 10.957 19.639 -6.913 1.00 73.75 192 LEU A CA 1
ATOM 1462 C C . LEU A 1 192 ? 9.927 19.189 -7.963 1.00 73.75 192 LEU A C 1
ATOM 1464 O O . LEU A 1 192 ? 9.395 20.044 -8.674 1.00 73.75 192 LEU A O 1
ATOM 1468 N N . PRO A 1 193 ? 9.615 17.881 -8.051 1.00 76.94 193 PRO A N 1
ATOM 1469 C CA . PRO A 1 193 ? 8.517 17.402 -8.881 1.00 76.94 193 PRO A CA 1
ATOM 1470 C C . PRO A 1 193 ? 7.219 18.127 -8.517 1.00 76.94 193 PRO A C 1
ATOM 1472 O O . PRO A 1 193 ? 6.900 18.269 -7.333 1.00 76.94 193 PRO A O 1
ATOM 1475 N N . ALA A 1 194 ? 6.474 18.579 -9.525 1.00 72.56 194 ALA A N 1
ATOM 1476 C CA . ALA A 1 194 ? 5.203 19.251 -9.303 1.00 72.56 194 ALA A CA 1
ATOM 1477 C C . ALA A 1 194 ? 4.167 18.241 -8.788 1.00 72.56 194 ALA A C 1
ATOM 1479 O O . ALA A 1 194 ? 3.741 17.344 -9.513 1.00 72.56 194 ALA A O 1
ATOM 1480 N N . VAL A 1 195 ? 3.752 18.397 -7.533 1.00 79.75 195 VAL A N 1
ATOM 1481 C CA . VAL A 1 195 ? 2.586 17.710 -6.970 1.00 79.75 195 VAL A CA 1
ATOM 1482 C C . VAL A 1 195 ? 1.487 18.755 -6.866 1.00 79.75 195 VAL A C 1
ATOM 1484 O O . VAL A 1 195 ? 1.482 19.566 -5.945 1.00 79.75 195 VAL A O 1
ATOM 1487 N N . LEU A 1 196 ? 0.611 18.789 -7.870 1.00 78.75 196 LEU A N 1
ATOM 1488 C CA . LEU A 1 196 ? -0.394 19.838 -7.998 1.00 78.75 196 LEU A CA 1
ATOM 1489 C C . LEU A 1 196 ? -1.544 19.614 -7.009 1.00 78.75 196 LEU A C 1
ATOM 1491 O O . LEU A 1 196 ? -2.197 18.567 -7.008 1.00 78.75 196 LEU A O 1
ATOM 1495 N N . THR A 1 197 ? -1.801 20.635 -6.199 1.00 82.06 197 THR A N 1
ATOM 1496 C CA . THR A 1 197 ? -2.975 20.757 -5.332 1.00 82.06 197 THR A CA 1
ATOM 1497 C C . THR A 1 197 ? -3.628 22.098 -5.608 1.00 82.06 197 THR A C 1
ATOM 1499 O O . THR A 1 197 ? -2.930 23.105 -5.718 1.00 82.06 197 THR A O 1
ATOM 1502 N N . ASN A 1 198 ? -4.952 22.131 -5.694 1.00 83.94 198 ASN A N 1
ATOM 1503 C CA . ASN A 1 198 ? -5.690 23.379 -5.879 1.00 83.94 198 ASN A CA 1
ATOM 1504 C C . ASN A 1 198 ? -6.077 24.009 -4.533 1.00 83.94 198 ASN A C 1
ATOM 1506 O O . ASN A 1 198 ? -6.434 25.182 -4.480 1.00 83.94 198 ASN A O 1
ATOM 1510 N N . SER A 1 199 ? -5.981 23.250 -3.435 1.00 83.06 199 SER A N 1
ATOM 1511 C CA . SER A 1 199 ? -6.178 23.762 -2.079 1.00 83.06 199 SER A CA 1
ATOM 1512 C C . SER A 1 199 ? -4.861 24.093 -1.370 1.00 83.06 199 SER A C 1
ATOM 1514 O O . SER A 1 199 ? -3.984 23.238 -1.232 1.00 83.06 199 SER A O 1
ATOM 1516 N N . GLY A 1 200 ? -4.771 25.298 -0.795 1.00 86.19 200 GLY A N 1
ATOM 1517 C CA . GLY A 1 200 ? -3.651 25.699 0.069 1.00 86.19 200 GLY A CA 1
ATOM 1518 C C . GLY A 1 200 ? -3.536 24.878 1.363 1.00 86.19 200 GLY A C 1
ATOM 1519 O O . GLY A 1 200 ? -2.463 24.797 1.958 1.00 86.19 200 GLY A O 1
ATOM 1520 N N . LEU A 1 201 ? -4.604 24.188 1.788 1.00 89.00 201 LEU A N 1
ATOM 1521 C CA . LEU A 1 201 ? -4.569 23.332 2.980 1.00 89.00 201 LEU A CA 1
ATOM 1522 C C . LEU A 1 201 ? -3.643 22.120 2.809 1.00 89.00 201 LEU A C 1
ATOM 1524 O O . LEU A 1 201 ? -3.135 21.594 3.799 1.00 89.00 201 LEU A O 1
ATOM 1528 N N .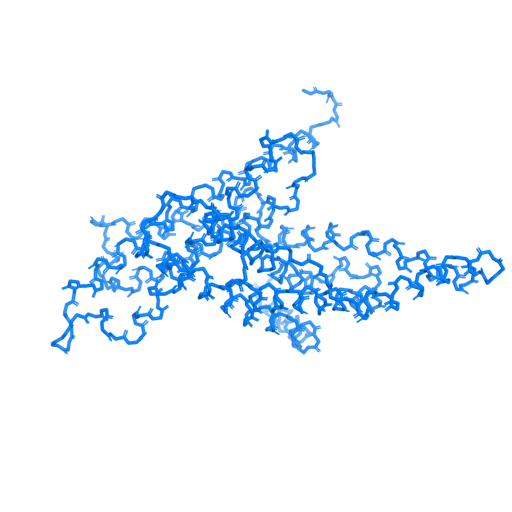 LEU A 1 202 ? -3.415 21.665 1.577 1.00 93.25 202 LEU A N 1
ATOM 1529 C CA . LEU A 1 202 ? -2.630 20.463 1.284 1.00 93.25 202 LEU A CA 1
ATOM 1530 C C . LEU A 1 202 ? -1.196 20.769 0.840 1.00 93.25 202 LEU A C 1
ATOM 1532 O O . LEU A 1 202 ? -0.425 19.843 0.599 1.00 93.25 202 LEU A O 1
ATOM 1536 N N . GLU A 1 203 ? -0.795 22.041 0.798 1.00 91.75 203 GLU A N 1
ATOM 1537 C CA . GLU A 1 203 ? 0.510 22.466 0.279 1.00 91.75 203 GLU A CA 1
ATOM 1538 C C . GLU A 1 203 ? 1.683 21.798 1.018 1.00 91.75 203 GLU A C 1
ATOM 1540 O O . GLU A 1 203 ? 2.627 21.297 0.406 1.00 91.75 203 GLU A O 1
ATOM 1545 N N . LYS A 1 204 ? 1.606 21.704 2.353 1.00 92.88 204 LYS A N 1
ATOM 1546 C CA . LYS A 1 204 ? 2.642 21.041 3.168 1.00 92.88 204 LYS A CA 1
ATOM 1547 C C . LYS A 1 204 ? 2.732 19.541 2.884 1.00 92.88 204 LYS A C 1
ATOM 1549 O O . LYS A 1 204 ? 3.831 18.980 2.891 1.00 92.88 204 LYS A O 1
ATOM 1554 N N . ASP A 1 205 ? 1.588 18.901 2.661 1.00 94.62 205 ASP A N 1
ATOM 1555 C CA . ASP A 1 205 ? 1.497 17.472 2.373 1.00 94.62 205 ASP A CA 1
ATOM 1556 C C . ASP A 1 205 ? 2.040 17.178 0.962 1.00 94.62 205 ASP A C 1
ATOM 1558 O O . ASP A 1 205 ? 2.880 16.288 0.797 1.00 94.62 205 ASP A O 1
ATOM 1562 N N . ALA A 1 206 ? 1.678 18.008 -0.022 1.00 94.44 206 ALA A N 1
ATOM 1563 C CA . ALA A 1 206 ? 2.207 17.974 -1.385 1.00 94.44 206 ALA A CA 1
ATOM 1564 C C . ALA A 1 206 ? 3.726 18.191 -1.423 1.00 94.44 206 ALA A C 1
ATOM 1566 O O . ALA A 1 206 ? 4.454 17.410 -2.037 1.00 94.44 206 ALA A O 1
ATOM 1567 N N . LEU A 1 207 ? 4.233 19.191 -0.694 1.00 93.50 207 LEU A N 1
ATOM 1568 C CA . LEU A 1 207 ? 5.665 19.474 -0.603 1.00 93.50 207 LEU A CA 1
ATOM 1569 C C . LEU A 1 207 ? 6.444 18.308 0.020 1.00 93.50 207 LEU A C 1
ATOM 1571 O O . LEU A 1 207 ? 7.558 17.994 -0.413 1.00 93.50 207 LEU A O 1
ATOM 1575 N N . ARG A 1 208 ? 5.886 17.656 1.048 1.00 94.75 208 ARG A N 1
ATOM 1576 C CA . ARG A 1 208 ? 6.502 16.467 1.653 1.00 94.75 208 ARG A CA 1
ATOM 1577 C C . ARG A 1 208 ? 6.587 15.336 0.631 1.00 94.75 208 ARG A C 1
ATOM 1579 O O . ARG A 1 208 ? 7.665 14.761 0.479 1.00 94.75 208 ARG A O 1
ATOM 1586 N N . LEU A 1 209 ? 5.502 15.066 -0.093 1.00 95.38 209 LEU A N 1
ATOM 1587 C CA . LEU A 1 209 ? 5.458 14.033 -1.126 1.00 95.38 209 LEU A CA 1
ATOM 1588 C C . LEU A 1 209 ? 6.428 14.327 -2.280 1.00 95.38 209 LEU A C 1
ATOM 1590 O O . LEU A 1 209 ? 7.192 13.446 -2.665 1.00 95.38 209 LEU A O 1
ATOM 1594 N N . ALA A 1 210 ? 6.502 15.573 -2.753 1.00 94.12 210 ALA A N 1
ATOM 1595 C CA . ALA A 1 210 ? 7.459 15.998 -3.777 1.00 94.12 210 ALA A CA 1
ATOM 1596 C C . ALA A 1 210 ? 8.918 15.740 -3.357 1.00 94.12 210 ALA A C 1
ATOM 1598 O O . ALA A 1 210 ? 9.731 15.249 -4.144 1.00 94.12 210 ALA A O 1
ATOM 1599 N N . LYS A 1 211 ? 9.259 15.999 -2.084 1.00 94.38 211 LYS A N 1
ATOM 1600 C CA . LYS A 1 211 ? 10.586 15.673 -1.532 1.00 94.38 211 LYS A CA 1
ATOM 1601 C C . LYS A 1 211 ? 10.854 14.165 -1.534 1.00 94.38 211 LYS A C 1
ATOM 1603 O O . LYS A 1 211 ? 11.979 13.768 -1.834 1.00 94.38 211 LYS A O 1
ATOM 1608 N N . ARG A 1 212 ? 9.852 13.336 -1.205 1.00 95.62 212 ARG A N 1
ATOM 1609 C CA . ARG A 1 212 ? 9.969 11.867 -1.237 1.00 95.62 212 ARG A CA 1
ATOM 1610 C C . ARG A 1 212 ? 10.140 11.345 -2.664 1.00 95.62 212 ARG A C 1
ATO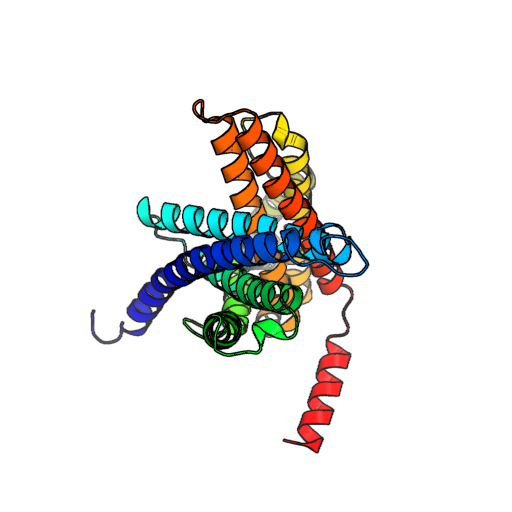M 1612 O O . ARG A 1 212 ? 11.025 10.527 -2.878 1.00 95.62 212 ARG A O 1
ATOM 1619 N N . LEU A 1 213 ? 9.370 11.863 -3.624 1.00 93.88 213 LEU A N 1
ATOM 1620 C CA . LEU A 1 213 ? 9.489 11.535 -5.051 1.00 93.88 213 LEU A CA 1
ATOM 1621 C C . LEU A 1 213 ? 10.895 11.831 -5.582 1.00 93.88 213 LEU A C 1
ATOM 1623 O O . LEU A 1 213 ? 11.506 10.980 -6.223 1.00 93.88 213 LEU A O 1
ATOM 1627 N N . ARG A 1 214 ? 11.445 13.010 -5.259 1.00 91.56 214 ARG A N 1
ATOM 1628 C CA . ARG A 1 214 ? 12.818 13.364 -5.646 1.00 91.56 214 ARG A CA 1
ATOM 1629 C C . ARG A 1 214 ? 13.848 12.416 -5.034 1.00 91.56 214 ARG A C 1
ATOM 1631 O O . ARG A 1 214 ? 14.748 11.957 -5.730 1.00 91.56 214 ARG A O 1
ATOM 1638 N N . GLU A 1 215 ? 13.726 12.115 -3.739 1.00 93.88 215 GLU A N 1
ATOM 1639 C CA . GLU A 1 215 ? 14.640 11.170 -3.093 1.00 93.88 215 GLU A CA 1
ATOM 1640 C C . GLU A 1 215 ? 14.553 9.781 -3.735 1.00 93.88 215 GLU A C 1
ATOM 1642 O O . GLU A 1 215 ? 15.591 9.204 -4.042 1.00 93.88 215 GLU A O 1
ATOM 1647 N N . PHE A 1 216 ? 13.345 9.281 -4.006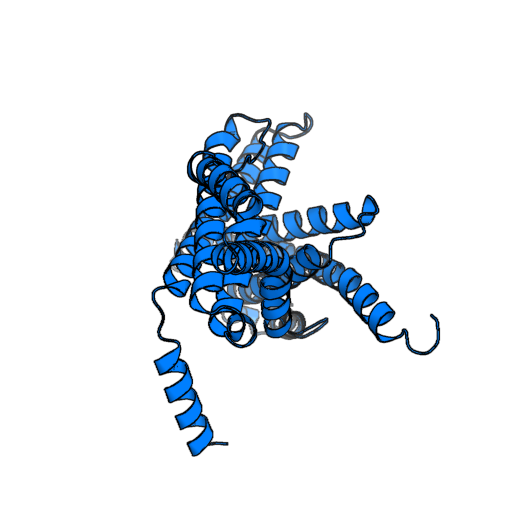 1.00 95.25 216 PHE A N 1
ATOM 1648 C CA . PHE A 1 216 ? 13.142 8.010 -4.696 1.00 95.25 216 PHE A CA 1
ATOM 1649 C C . PHE A 1 216 ? 13.832 7.977 -6.065 1.00 95.25 216 PHE A C 1
ATOM 1651 O O . PHE A 1 216 ? 14.583 7.042 -6.336 1.00 95.25 216 PHE A O 1
ATOM 1658 N N . GLY A 1 217 ? 13.669 9.026 -6.880 1.00 92.44 217 GLY A N 1
ATOM 1659 C CA . GLY A 1 217 ? 14.352 9.139 -8.173 1.00 92.44 217 GLY A CA 1
ATOM 1660 C C . GLY A 1 217 ? 15.876 9.039 -8.046 1.00 92.44 217 GLY A C 1
ATOM 1661 O O . GLY A 1 217 ? 16.516 8.281 -8.774 1.00 92.44 217 GLY A O 1
ATOM 1662 N N . HIS A 1 218 ? 16.467 9.712 -7.054 1.00 91.38 218 HIS A N 1
ATOM 1663 C CA . HIS A 1 218 ? 17.904 9.596 -6.787 1.00 91.38 218 HIS A CA 1
ATOM 1664 C C . HIS A 1 218 ? 18.327 8.190 -6.339 1.00 91.38 218 HIS A C 1
ATOM 1666 O O . HIS A 1 218 ? 19.412 7.738 -6.711 1.00 91.38 218 HIS A O 1
ATOM 1672 N N . ARG A 1 219 ? 17.499 7.483 -5.557 1.00 94.50 219 ARG A N 1
ATOM 1673 C CA . ARG A 1 219 ? 17.783 6.097 -5.144 1.00 94.50 219 ARG A CA 1
ATOM 1674 C C . ARG A 1 219 ? 17.741 5.137 -6.329 1.00 94.50 219 ARG A C 1
ATOM 1676 O O . ARG A 1 219 ? 18.651 4.326 -6.459 1.00 94.50 219 ARG A O 1
ATOM 1683 N N . VAL A 1 220 ? 16.738 5.263 -7.197 1.00 94.00 220 VAL A N 1
ATOM 1684 C CA . VAL A 1 220 ? 16.611 4.467 -8.426 1.00 94.00 220 VAL A CA 1
ATOM 1685 C C . VAL A 1 220 ? 17.815 4.684 -9.340 1.00 94.00 220 VAL A C 1
ATOM 1687 O O . VAL A 1 220 ? 18.454 3.717 -9.745 1.00 94.00 220 VAL A O 1
ATOM 1690 N N . GLU A 1 221 ? 18.199 5.939 -9.596 1.00 91.44 221 GLU A N 1
ATOM 1691 C CA . GLU A 1 221 ? 19.402 6.237 -10.383 1.00 91.44 221 GLU A CA 1
ATOM 1692 C C . GLU A 1 221 ? 20.666 5.616 -9.776 1.00 91.44 221 GLU A C 1
ATOM 1694 O O . GLU A 1 221 ? 21.516 5.095 -10.499 1.00 91.44 221 GLU A O 1
ATOM 1699 N N . TRP A 1 222 ? 20.819 5.699 -8.452 1.00 93.12 222 TRP A N 1
ATOM 1700 C CA . TRP A 1 222 ? 21.965 5.121 -7.757 1.00 93.12 222 TRP A CA 1
ATOM 1701 C C . TRP A 1 222 ? 21.998 3.594 -7.892 1.00 93.12 222 TRP A C 1
ATOM 1703 O O . TRP A 1 222 ? 23.057 3.044 -8.192 1.00 93.12 222 TRP A O 1
ATOM 1713 N N . LEU A 1 223 ? 20.852 2.921 -7.738 1.00 94.56 223 LEU A N 1
ATOM 1714 C CA . LEU A 1 223 ? 20.728 1.472 -7.920 1.00 94.56 223 LEU A CA 1
ATOM 1715 C C . LEU A 1 223 ? 21.085 1.058 -9.350 1.00 94.56 223 LEU A C 1
ATOM 1717 O O . LEU A 1 223 ? 21.928 0.184 -9.531 1.00 94.56 223 LEU A O 1
ATOM 1721 N N . LEU A 1 224 ? 20.517 1.725 -10.357 1.00 92.94 224 LEU A N 1
ATOM 1722 C CA . LEU A 1 224 ? 20.783 1.418 -11.766 1.00 92.94 224 LEU A CA 1
ATOM 1723 C C . LEU A 1 224 ? 22.262 1.599 -12.128 1.00 92.94 224 LEU A C 1
ATOM 1725 O O . LEU A 1 224 ? 22.821 0.791 -12.860 1.00 92.94 224 LEU A O 1
ATOM 1729 N N . ARG A 1 225 ? 22.935 2.617 -11.579 1.00 90.56 225 ARG A N 1
ATOM 1730 C CA . ARG A 1 225 ? 24.383 2.802 -11.787 1.00 90.56 225 ARG A CA 1
ATOM 1731 C C . ARG A 1 225 ? 25.223 1.750 -11.081 1.00 90.56 225 ARG A C 1
ATOM 1733 O O . ARG A 1 225 ? 26.249 1.352 -11.618 1.00 90.56 225 ARG A O 1
ATOM 1740 N N . LYS A 1 226 ? 24.822 1.355 -9.872 1.00 93.06 226 LYS A N 1
ATOM 1741 C CA . LYS A 1 226 ? 25.564 0.398 -9.051 1.00 93.06 226 LYS A CA 1
ATOM 1742 C C . LYS A 1 226 ? 25.465 -1.027 -9.596 1.00 93.06 226 LYS A C 1
ATOM 1744 O O . LYS A 1 226 ? 26.479 -1.707 -9.629 1.00 93.06 226 LYS A O 1
ATOM 1749 N N . TYR A 1 227 ? 24.263 -1.463 -9.970 1.00 92.69 227 TYR A N 1
ATOM 1750 C CA . TYR A 1 227 ? 23.984 -2.850 -10.359 1.00 92.69 227 TYR A CA 1
ATOM 1751 C C . TYR A 1 227 ? 23.912 -3.053 -11.877 1.00 92.69 227 TYR A C 1
ATOM 1753 O O . TYR A 1 227 ? 24.050 -4.177 -12.343 1.00 92.69 227 TYR A O 1
ATOM 1761 N N . GLN A 1 228 ? 23.718 -1.991 -12.668 1.00 90.12 228 GLN A N 1
ATOM 1762 C CA . GLN A 1 228 ? 23.615 -2.077 -14.130 1.00 90.12 228 GLN A CA 1
ATOM 1763 C C . GLN A 1 228 ? 22.619 -3.172 -14.558 1.00 90.12 228 GLN A C 1
ATOM 1765 O O . GLN A 1 228 ? 21.488 -3.174 -14.079 1.00 90.12 228 GLN A O 1
ATOM 1770 N N . MET A 1 229 ? 23.023 -4.108 -15.422 1.00 88.69 229 MET A N 1
ATOM 1771 C CA . MET A 1 229 ? 22.170 -5.211 -15.882 1.00 88.69 229 MET A CA 1
ATOM 1772 C C . MET A 1 229 ? 21.859 -6.238 -14.783 1.00 88.69 229 MET A C 1
ATOM 1774 O O . MET A 1 229 ? 20.804 -6.864 -14.829 1.00 88.69 229 MET A O 1
ATOM 1778 N N . GLU A 1 230 ? 22.705 -6.359 -13.755 1.00 93.31 230 GLU A N 1
ATOM 1779 C CA . GLU A 1 230 ? 22.496 -7.270 -12.616 1.00 93.31 230 GLU A CA 1
ATOM 1780 C C . GLU A 1 230 ? 21.356 -6.807 -11.691 1.00 93.31 230 GLU A C 1
ATOM 1782 O O . GLU A 1 230 ? 20.946 -7.523 -10.772 1.00 93.31 230 GLU A O 1
ATOM 1787 N N . ILE A 1 231 ? 20.790 -5.613 -11.924 1.00 93.88 231 ILE A N 1
ATOM 1788 C CA . ILE A 1 231 ? 19.605 -5.152 -11.191 1.00 93.88 231 ILE A CA 1
ATOM 1789 C C . ILE A 1 231 ? 18.418 -6.107 -11.379 1.00 93.88 231 ILE A C 1
ATOM 1791 O O . ILE A 1 231 ? 17.596 -6.228 -10.473 1.00 93.88 231 ILE A O 1
ATOM 1795 N N . VAL A 1 232 ? 18.355 -6.806 -12.520 1.00 93.50 232 VAL A N 1
ATOM 1796 C CA . VAL A 1 232 ? 17.302 -7.780 -12.847 1.00 93.50 232 VAL A CA 1
ATOM 1797 C C . VAL A 1 232 ? 17.287 -8.947 -11.860 1.00 93.50 232 VAL A C 1
ATOM 1799 O O . VAL A 1 232 ? 16.213 -9.402 -11.472 1.00 93.50 232 VAL A O 1
ATOM 1802 N N . ASP A 1 233 ? 18.460 -9.354 -11.379 1.00 94.69 233 ASP A N 1
ATOM 1803 C CA . ASP A 1 233 ? 18.616 -10.469 -10.440 1.00 94.69 233 ASP A CA 1
ATOM 1804 C C . ASP A 1 233 ? 18.660 -10.006 -8.974 1.00 94.69 233 ASP A C 1
ATOM 1806 O O . ASP A 1 233 ? 18.580 -10.807 -8.041 1.00 94.69 233 ASP A O 1
ATOM 1810 N N . SER A 1 234 ? 18.729 -8.694 -8.739 1.00 96.19 234 SER A N 1
ATOM 1811 C CA . SER A 1 234 ? 18.835 -8.087 -7.409 1.00 96.19 234 SER A CA 1
ATOM 1812 C C . SER A 1 234 ? 17.480 -8.020 -6.683 1.00 96.19 234 SER A C 1
ATOM 1814 O O . SER A 1 234 ? 17.018 -6.942 -6.297 1.00 96.19 234 SER A O 1
ATOM 1816 N N . GLN A 1 235 ? 16.833 -9.172 -6.466 1.00 97.44 235 GLN A N 1
ATOM 1817 C CA . GLN A 1 235 ? 15.445 -9.270 -5.981 1.00 97.44 235 GLN A CA 1
ATOM 1818 C C . GLN A 1 235 ? 15.175 -8.521 -4.665 1.00 97.44 235 GLN A C 1
ATOM 1820 O O . GLN A 1 235 ? 14.134 -7.877 -4.538 1.00 97.44 235 GLN A O 1
ATOM 1825 N N . TYR A 1 236 ? 16.115 -8.510 -3.711 1.00 97.81 236 TYR A N 1
ATOM 1826 C CA . TYR A 1 236 ? 15.964 -7.725 -2.476 1.00 97.81 236 TYR A CA 1
ATOM 1827 C C . TYR A 1 236 ? 15.831 -6.219 -2.745 1.00 97.81 236 TYR A C 1
ATOM 1829 O O . TYR A 1 236 ? 15.061 -5.524 -2.079 1.00 97.81 236 TYR A O 1
ATOM 1837 N N . GLN A 1 237 ? 16.568 -5.699 -3.730 1.00 97.81 237 GLN A N 1
ATOM 1838 C CA . GLN A 1 237 ? 16.485 -4.294 -4.124 1.00 97.81 237 GLN A CA 1
ATOM 1839 C C . GLN A 1 237 ? 15.201 -4.020 -4.903 1.00 97.81 237 GLN A C 1
ATOM 1841 O O . GLN A 1 237 ? 14.528 -3.030 -4.617 1.00 97.81 237 GLN A O 1
ATOM 1846 N N . LEU A 1 238 ? 14.817 -4.919 -5.817 1.00 98.19 238 LEU A N 1
ATOM 1847 C CA . LEU A 1 238 ? 13.549 -4.822 -6.544 1.00 98.19 238 LEU A CA 1
ATOM 1848 C C . LEU A 1 238 ? 12.355 -4.772 -5.581 1.00 98.19 238 LEU A C 1
ATOM 1850 O O . LEU A 1 238 ? 11.488 -3.914 -5.729 1.00 98.19 238 LEU A O 1
ATOM 1854 N N . GLY A 1 239 ? 12.358 -5.605 -4.535 1.00 98.25 239 GLY A N 1
ATOM 1855 C CA . GLY A 1 239 ? 11.339 -5.576 -3.485 1.00 98.25 239 GLY A CA 1
ATOM 1856 C C . GLY A 1 239 ? 11.236 -4.215 -2.791 1.00 98.25 239 GLY A C 1
ATOM 1857 O O . GLY A 1 239 ? 10.152 -3.642 -2.717 1.00 98.25 239 GLY A O 1
ATOM 1858 N N . ARG A 1 240 ? 12.368 -3.635 -2.368 1.00 98.12 240 ARG A N 1
ATOM 1859 C CA . ARG A 1 240 ? 12.397 -2.308 -1.719 1.00 98.12 240 ARG A CA 1
ATOM 1860 C C . ARG A 1 240 ? 11.946 -1.179 -2.635 1.00 98.12 240 ARG A C 1
ATOM 1862 O O . ARG A 1 240 ? 11.315 -0.234 -2.163 1.00 98.12 240 ARG A O 1
ATOM 1869 N N . VAL A 1 241 ? 12.310 -1.244 -3.917 1.00 98.19 241 VAL A N 1
ATOM 1870 C CA . VAL A 1 241 ? 11.865 -0.278 -4.928 1.00 98.19 241 VAL A CA 1
ATOM 1871 C C . VAL A 1 241 ? 10.351 -0.365 -5.079 1.00 98.19 241 VAL A C 1
ATOM 1873 O O . VAL A 1 241 ? 9.680 0.659 -4.984 1.00 98.19 241 VAL A O 1
ATOM 1876 N N . ALA A 1 242 ? 9.810 -1.573 -5.236 1.00 98.50 242 ALA A N 1
ATOM 1877 C CA . ALA A 1 242 ? 8.378 -1.785 -5.383 1.00 98.50 242 ALA A CA 1
ATOM 1878 C C . ALA A 1 242 ? 7.581 -1.330 -4.151 1.00 98.50 242 ALA A C 1
ATOM 1880 O O . ALA A 1 242 ? 6.594 -0.615 -4.312 1.00 98.50 242 ALA A O 1
ATOM 1881 N N . ASP A 1 243 ? 8.025 -1.661 -2.934 1.00 98.44 243 ASP A N 1
ATOM 1882 C CA . ASP A 1 243 ? 7.356 -1.226 -1.699 1.00 98.44 243 ASP A CA 1
ATOM 1883 C C . ASP A 1 243 ? 7.322 0.307 -1.586 1.00 98.44 243 ASP A C 1
ATOM 1885 O O . ASP A 1 243 ? 6.283 0.903 -1.290 1.00 98.44 243 ASP A O 1
ATOM 1889 N N . ALA A 1 244 ? 8.442 0.970 -1.893 1.00 98.25 244 ALA A N 1
ATOM 1890 C CA . ALA A 1 244 ? 8.511 2.426 -1.887 1.00 98.25 244 ALA A CA 1
ATOM 1891 C C . ALA A 1 244 ? 7.581 3.066 -2.932 1.00 98.25 244 ALA A C 1
ATOM 1893 O O . ALA A 1 244 ? 6.933 4.073 -2.641 1.00 98.25 244 ALA A O 1
ATOM 1894 N N . VAL A 1 245 ? 7.496 2.485 -4.134 1.00 97.56 245 VAL A N 1
ATOM 1895 C CA . VAL A 1 245 ? 6.575 2.938 -5.188 1.00 97.56 245 VAL A CA 1
ATOM 1896 C C . VAL A 1 245 ? 5.121 2.741 -4.775 1.00 97.56 245 VAL A C 1
ATOM 1898 O O . VAL A 1 245 ? 4.311 3.634 -5.014 1.00 97.56 245 VAL A O 1
ATOM 1901 N N . CYS A 1 246 ? 4.785 1.630 -4.113 1.00 98.50 246 CYS A N 1
ATOM 1902 C CA . CYS A 1 246 ? 3.431 1.397 -3.612 1.00 98.50 246 CYS A CA 1
ATOM 1903 C C . CYS A 1 246 ? 2.993 2.504 -2.643 1.00 98.50 246 CYS A C 1
ATOM 1905 O O . CYS A 1 246 ? 1.906 3.063 -2.795 1.00 98.50 246 CYS A O 1
ATOM 1907 N N . ASP A 1 247 ? 3.857 2.887 -1.698 1.00 98.50 247 ASP A N 1
ATOM 1908 C CA . ASP A 1 247 ? 3.574 3.986 -0.770 1.00 98.50 247 ASP A CA 1
ATOM 1909 C C . ASP A 1 247 ? 3.515 5.359 -1.455 1.00 98.50 247 ASP A C 1
ATOM 1911 O O . ASP A 1 247 ? 2.682 6.194 -1.084 1.00 98.50 247 ASP A O 1
ATOM 1915 N N . LEU A 1 248 ? 4.368 5.610 -2.455 1.00 97.75 248 LEU A N 1
ATOM 1916 C CA . LEU A 1 248 ? 4.330 6.838 -3.254 1.00 97.75 248 LEU A CA 1
ATOM 1917 C C . LEU A 1 248 ? 3.011 6.957 -4.019 1.00 97.75 248 LEU A C 1
ATOM 1919 O O . LEU A 1 248 ? 2.333 7.978 -3.904 1.00 97.75 248 LEU A O 1
ATOM 1923 N N . TYR A 1 249 ? 2.627 5.911 -4.751 1.00 97.88 249 TYR A N 1
ATOM 1924 C CA . TYR A 1 249 ? 1.385 5.868 -5.518 1.00 97.88 249 TYR A CA 1
ATOM 1925 C C . TYR A 1 249 ? 0.164 6.045 -4.612 1.00 97.88 249 TYR A C 1
ATOM 1927 O O . TYR A 1 249 ? -0.687 6.899 -4.874 1.00 97.88 249 TYR A O 1
ATOM 1935 N N . ALA A 1 250 ? 0.114 5.318 -3.491 1.00 98.56 250 ALA A N 1
ATOM 1936 C CA . ALA A 1 250 ? -0.970 5.457 -2.528 1.00 98.56 250 ALA A CA 1
ATOM 1937 C C . ALA A 1 250 ? -1.040 6.867 -1.929 1.00 98.56 250 ALA A C 1
ATOM 1939 O O . ALA A 1 250 ? -2.128 7.420 -1.763 1.00 98.56 250 ALA A O 1
ATOM 1940 N N . SER A 1 251 ? 0.112 7.489 -1.662 1.00 98.44 251 SER A N 1
ATOM 1941 C CA . SER A 1 251 ? 0.172 8.871 -1.177 1.00 98.44 251 SER A CA 1
ATOM 1942 C C . SER A 1 251 ? -0.357 9.870 -2.209 1.00 98.44 251 SER A C 1
ATOM 1944 O O . SER A 1 251 ? -1.098 10.781 -1.841 1.00 98.44 251 SER A O 1
ATOM 1946 N N . VAL A 1 252 ? -0.035 9.688 -3.495 1.00 97.19 252 VAL A N 1
ATOM 1947 C CA . VAL A 1 252 ? -0.583 10.513 -4.586 1.00 97.19 252 VAL A CA 1
ATOM 1948 C C . VAL A 1 252 ? -2.102 10.354 -4.663 1.00 97.19 252 VAL A C 1
ATOM 1950 O O . VAL A 1 252 ? -2.810 11.360 -4.673 1.00 97.19 252 VAL A O 1
ATOM 1953 N N . CYS A 1 253 ? -2.617 9.121 -4.649 1.00 97.88 253 CYS A N 1
ATOM 1954 C CA . CYS A 1 253 ? -4.058 8.854 -4.720 1.00 97.88 253 CYS A CA 1
ATOM 1955 C C . CYS A 1 253 ? -4.815 9.484 -3.543 1.00 97.88 253 CYS A C 1
ATOM 1957 O O . CYS A 1 253 ? -5.834 10.148 -3.734 1.00 97.88 253 CYS A O 1
ATOM 1959 N N . VAL A 1 254 ? -4.292 9.336 -2.322 1.00 98.38 254 VAL A N 1
ATOM 1960 C CA . VAL A 1 254 ? -4.864 9.950 -1.114 1.00 98.38 254 VAL A CA 1
ATOM 1961 C C . VAL A 1 254 ? -4.858 11.471 -1.208 1.00 98.38 254 VAL A C 1
ATOM 1963 O O . VAL A 1 254 ? -5.879 12.099 -0.930 1.00 98.38 254 VAL A O 1
ATOM 1966 N N . LEU A 1 255 ? -3.742 12.070 -1.631 1.00 96.75 255 LEU A N 1
ATOM 1967 C CA . LEU A 1 255 ? -3.628 13.520 -1.764 1.00 96.75 255 LEU A CA 1
ATOM 1968 C C . LEU A 1 255 ? -4.594 14.070 -2.824 1.00 96.75 255 LEU A C 1
ATOM 1970 O O . LEU A 1 255 ? -5.264 15.068 -2.572 1.00 96.75 255 LEU A O 1
ATOM 1974 N N . ARG A 1 256 ? -4.719 13.399 -3.977 1.00 95.06 256 ARG A N 1
ATOM 1975 C CA . ARG A 1 256 ? -5.670 13.771 -5.038 1.00 95.06 256 ARG A CA 1
ATOM 1976 C C . ARG A 1 256 ? -7.118 13.643 -4.582 1.00 95.06 256 ARG A C 1
ATOM 1978 O O . ARG A 1 256 ? -7.908 14.539 -4.863 1.00 95.06 256 ARG A O 1
ATOM 1985 N N . ARG A 1 257 ? -7.459 12.583 -3.844 1.00 95.56 257 ARG A N 1
ATOM 1986 C CA . ARG A 1 257 ? -8.798 12.413 -3.266 1.00 95.56 257 ARG A CA 1
ATOM 1987 C C . ARG A 1 257 ? -9.134 13.534 -2.282 1.00 95.56 257 ARG A C 1
ATOM 1989 O O . ARG A 1 257 ? -10.223 14.092 -2.363 1.00 95.56 257 ARG A O 1
ATOM 1996 N N . LEU A 1 258 ? -8.203 13.885 -1.392 1.00 95.31 258 LEU A N 1
ATOM 1997 C CA . LEU A 1 258 ? -8.379 15.008 -0.466 1.00 95.31 258 LEU A CA 1
ATOM 1998 C C . LEU A 1 258 ? -8.538 16.338 -1.214 1.00 95.31 258 LEU A C 1
ATOM 2000 O O . LEU A 1 258 ? -9.433 17.110 -0.888 1.00 95.31 258 LEU A O 1
ATOM 2004 N N . ASP A 1 259 ? -7.707 16.599 -2.226 1.00 94.12 259 ASP A N 1
ATOM 2005 C CA . ASP A 1 259 ? -7.780 17.831 -3.022 1.00 94.12 259 ASP A CA 1
ATOM 2006 C C . ASP A 1 259 ? -9.114 17.943 -3.774 1.00 94.12 259 ASP A C 1
ATOM 2008 O O . ASP A 1 259 ? -9.730 19.004 -3.773 1.00 94.12 259 ASP A O 1
ATOM 2012 N N . ALA A 1 260 ? -9.599 16.841 -4.355 1.00 92.00 260 ALA A N 1
ATOM 2013 C CA . ALA A 1 260 ? -10.902 16.789 -5.015 1.00 92.00 260 ALA A CA 1
ATOM 2014 C C . ALA A 1 260 ? -12.063 16.980 -4.026 1.00 92.00 260 ALA A C 1
ATOM 2016 O O . ALA A 1 260 ? -13.011 17.704 -4.319 1.00 92.00 260 ALA A O 1
ATOM 2017 N N . MET A 1 261 ? -11.980 16.378 -2.835 1.00 92.06 261 MET A N 1
ATOM 2018 C CA . MET A 1 261 ? -12.980 16.563 -1.781 1.00 92.06 261 MET A CA 1
ATOM 2019 C C . MET A 1 261 ? -13.069 18.029 -1.340 1.00 92.06 261 MET A C 1
ATOM 2021 O O . MET A 1 261 ? -14.171 18.541 -1.188 1.00 92.06 261 MET A O 1
ATOM 2025 N N . LEU A 1 262 ? -11.933 18.714 -1.172 1.00 91.12 262 LEU A N 1
ATOM 2026 C CA . LEU A 1 262 ? -11.893 20.130 -0.779 1.00 91.12 262 LEU A CA 1
ATOM 2027 C C . LEU A 1 262 ? -12.457 21.077 -1.845 1.00 91.12 262 LEU A C 1
ATOM 2029 O O . LEU A 1 262 ? -12.837 22.198 -1.521 1.00 91.12 262 LEU A O 1
ATOM 2033 N N . GLN A 1 263 ? -12.501 20.644 -3.103 1.00 87.75 263 GLN A N 1
ATOM 2034 C CA . GLN A 1 263 ? -13.132 21.395 -4.190 1.00 87.75 263 GLN A CA 1
ATOM 2035 C C . GLN A 1 263 ? -14.637 21.128 -4.295 1.00 87.75 263 GLN A C 1
ATOM 2037 O O . GLN A 1 263 ? -15.356 21.905 -4.916 1.00 87.75 263 GLN A O 1
ATOM 2042 N N . ALA A 1 264 ? -15.132 20.035 -3.711 1.00 86.19 264 ALA A N 1
ATOM 2043 C CA . ALA A 1 264 ? -16.536 19.668 -3.790 1.00 86.19 264 ALA A CA 1
ATOM 2044 C C . ALA A 1 264 ? -17.382 20.493 -2.802 1.00 86.19 264 ALA A C 1
ATOM 2046 O O . ALA A 1 264 ? -17.203 20.417 -1.590 1.00 86.19 264 ALA A O 1
ATOM 2047 N N . HIS A 1 265 ? -18.379 21.224 -3.305 1.00 72.88 265 HIS A N 1
ATOM 2048 C CA . HIS A 1 265 ? -19.212 22.146 -2.513 1.00 72.88 265 HIS A CA 1
ATOM 2049 C C . HIS A 1 265 ? -20.335 21.483 -1.681 1.00 72.88 265 HIS A C 1
ATOM 2051 O O . HIS A 1 265 ? -21.213 22.174 -1.171 1.00 72.88 265 HIS A O 1
ATOM 2057 N N . HIS A 1 266 ? -20.351 20.152 -1.550 1.00 74.62 266 HIS A N 1
ATOM 2058 C CA . HIS A 1 266 ? -21.491 19.395 -0.999 1.00 74.62 266 HIS A CA 1
ATOM 2059 C C . HIS A 1 266 ? -21.174 18.594 0.276 1.00 74.62 266 HIS A C 1
ATOM 2061 O O . HIS A 1 266 ? -21.888 17.642 0.591 1.00 74.62 266 HIS A O 1
ATOM 2067 N N . ARG A 1 267 ? -20.088 18.909 0.992 1.00 79.38 267 ARG A N 1
ATOM 2068 C CA . ARG A 1 267 ? -19.684 18.197 2.218 1.00 79.38 267 ARG A CA 1
ATOM 2069 C C . ARG A 1 267 ? -19.865 19.072 3.449 1.00 79.38 267 ARG A C 1
ATOM 2071 O O . ARG A 1 267 ? -19.617 20.274 3.400 1.00 79.38 267 ARG A O 1
ATOM 2078 N N . THR A 1 268 ? -20.272 18.458 4.556 1.00 85.69 268 THR A N 1
ATOM 2079 C CA . THR A 1 268 ? -20.314 19.151 5.849 1.00 85.69 268 THR A CA 1
ATOM 2080 C C . THR A 1 268 ? -18.898 19.387 6.378 1.00 85.69 268 THR A C 1
ATOM 2082 O O . THR A 1 268 ? -17.972 18.635 6.070 1.00 85.69 268 THR A O 1
ATOM 2085 N N . GLU A 1 269 ? -18.719 20.415 7.207 1.00 86.44 269 GLU A N 1
ATOM 2086 C CA . GLU A 1 269 ? -17.420 20.739 7.816 1.00 86.44 269 GLU A CA 1
ATOM 2087 C C . GLU A 1 269 ? -16.841 19.562 8.617 1.00 86.44 269 GLU A C 1
ATOM 2089 O O . GLU A 1 269 ? -15.669 19.217 8.470 1.00 86.44 269 GLU A O 1
ATOM 2094 N N . VAL A 1 270 ? -17.698 18.866 9.367 1.00 89.56 270 VAL A N 1
ATOM 2095 C CA . VAL A 1 270 ? -17.333 17.690 10.169 1.00 89.56 270 VAL A CA 1
ATOM 2096 C C . VAL A 1 270 ? -16.836 16.532 9.295 1.00 89.56 270 VAL A C 1
ATOM 2098 O O . VAL A 1 270 ? -15.859 15.861 9.634 1.00 89.56 270 VAL A O 1
ATOM 2101 N N . GLU A 1 271 ? -17.483 16.275 8.155 1.00 88.25 271 GLU A N 1
ATOM 2102 C CA . GLU A 1 271 ? -17.039 15.235 7.220 1.00 88.25 271 GLU A CA 1
ATOM 2103 C C . GLU A 1 271 ? -15.683 15.574 6.604 1.00 88.25 271 GLU A C 1
ATOM 2105 O O . GLU A 1 271 ? -14.814 14.701 6.527 1.00 88.25 271 GLU A O 1
ATOM 2110 N N . MET A 1 272 ? -15.487 16.839 6.218 1.00 89.38 272 MET A N 1
ATOM 2111 C CA . MET A 1 272 ? -14.221 17.313 5.662 1.00 89.38 272 MET A CA 1
ATOM 2112 C C . MET A 1 272 ? -13.080 17.179 6.672 1.00 89.38 272 MET A C 1
ATOM 2114 O O . MET A 1 272 ? -12.019 16.659 6.328 1.00 89.38 272 MET A O 1
ATOM 2118 N N . GLU A 1 273 ? -13.291 17.589 7.925 1.00 92.12 273 GLU A N 1
ATOM 2119 C CA . GLU A 1 273 ? -12.288 17.469 8.986 1.00 92.12 273 GLU A CA 1
ATOM 2120 C C . GLU A 1 273 ? -11.906 16.004 9.247 1.00 92.12 273 GLU A C 1
ATOM 2122 O O . GLU A 1 273 ? -10.720 15.664 9.359 1.00 92.12 273 GLU A O 1
ATOM 2127 N N . ARG A 1 274 ? -12.899 15.108 9.281 1.00 93.25 274 ARG A N 1
ATOM 2128 C CA . ARG A 1 274 ? -12.682 13.669 9.469 1.00 93.25 274 ARG A CA 1
ATOM 2129 C C . ARG A 1 274 ? -11.853 13.064 8.336 1.00 93.25 274 ARG A C 1
ATOM 2131 O O . ARG A 1 274 ? -10.903 12.318 8.601 1.00 93.25 274 ARG A O 1
ATOM 2138 N N . GLU A 1 275 ? -12.199 13.353 7.083 1.00 94.19 275 GLU A N 1
ATOM 2139 C CA . GLU A 1 275 ? -11.470 12.829 5.921 1.00 94.19 275 GLU A CA 1
ATOM 2140 C C . GLU A 1 275 ? -10.056 13.417 5.831 1.00 94.19 275 GLU A C 1
ATOM 2142 O O . GLU A 1 275 ? -9.101 12.659 5.649 1.00 94.19 275 GLU A O 1
ATOM 2147 N N . LEU A 1 276 ? -9.885 14.723 6.074 1.00 95.62 276 LEU A N 1
ATOM 2148 C CA . LEU A 1 276 ? -8.569 15.367 6.164 1.00 95.62 2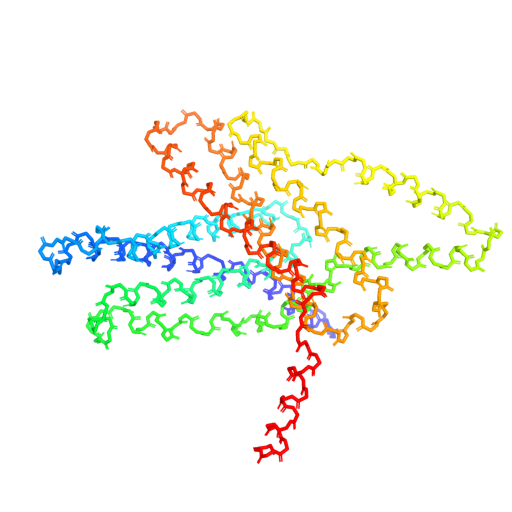76 LEU A CA 1
ATOM 2149 C C . LEU A 1 276 ? -7.682 14.714 7.222 1.00 95.62 276 LEU A C 1
ATOM 2151 O O . LEU A 1 276 ? -6.520 14.405 6.948 1.00 95.62 276 LEU A O 1
ATOM 2155 N N . THR A 1 277 ? -8.221 14.483 8.419 1.00 97.00 277 THR A N 1
ATOM 2156 C CA . THR A 1 277 ? -7.495 13.833 9.515 1.00 97.00 277 THR A CA 1
ATOM 2157 C C . THR A 1 277 ? -7.069 12.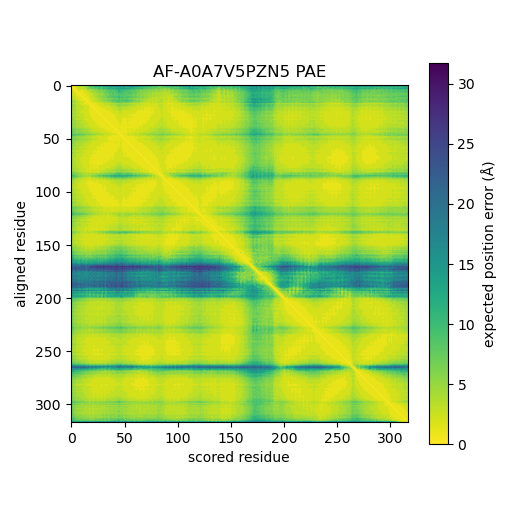419 9.125 1.00 97.00 277 THR A C 1
ATOM 2159 O O . THR A 1 277 ? -5.906 12.047 9.295 1.00 97.00 277 THR A O 1
ATOM 2162 N N . THR A 1 278 ? -7.984 11.647 8.535 1.00 97.81 278 THR A N 1
ATOM 2163 C CA . THR A 1 278 ? -7.740 10.257 8.119 1.00 97.81 278 THR A CA 1
ATOM 2164 C C . THR A 1 278 ? -6.689 10.174 7.010 1.00 97.81 278 THR A C 1
ATOM 2166 O O . THR A 1 278 ? -5.717 9.420 7.120 1.00 97.81 278 THR A O 1
ATOM 2169 N N . GLY A 1 279 ? -6.838 10.982 5.960 1.00 97.81 279 GLY A N 1
ATOM 2170 C CA . GLY A 1 279 ? -5.920 11.000 4.827 1.00 97.81 279 GLY A CA 1
ATOM 2171 C C . GLY A 1 279 ? -4.526 11.497 5.215 1.00 97.81 279 GLY A C 1
ATOM 2172 O O . GLY A 1 279 ? -3.534 10.840 4.901 1.00 97.81 279 GLY A O 1
ATOM 2173 N N . ARG A 1 280 ? -4.416 12.590 5.985 1.00 97.81 280 ARG A N 1
ATOM 2174 C CA . ARG A 1 280 ? -3.114 13.077 6.483 1.00 97.81 280 ARG A CA 1
ATOM 2175 C C . ARG A 1 280 ? -2.423 12.067 7.384 1.00 97.81 280 ARG A C 1
ATOM 2177 O O . ARG A 1 280 ? -1.205 11.909 7.302 1.00 97.81 280 ARG A O 1
ATOM 2184 N N . PHE A 1 281 ? -3.179 11.362 8.224 1.00 98.25 281 PHE A N 1
ATOM 2185 C CA . PHE A 1 281 ? -2.620 10.293 9.040 1.00 98.25 281 PHE A CA 1
ATOM 2186 C C . PHE A 1 281 ? -1.983 9.197 8.180 1.00 98.25 281 PHE A C 1
ATOM 2188 O O . PHE A 1 281 ? -0.840 8.807 8.438 1.00 98.25 281 PHE A O 1
ATOM 2195 N N . PHE A 1 282 ? -2.666 8.756 7.118 1.00 98.62 282 PHE A N 1
ATOM 2196 C CA . PHE A 1 282 ? -2.083 7.811 6.169 1.00 98.62 282 PHE A CA 1
ATOM 2197 C C . PHE A 1 282 ? -0.808 8.364 5.516 1.00 98.62 282 PHE A C 1
ATOM 2199 O O . PHE A 1 282 ? 0.212 7.675 5.523 1.00 98.62 282 PHE A O 1
ATOM 2206 N N . LEU A 1 283 ? -0.822 9.611 5.028 1.00 98.44 283 LEU A N 1
ATOM 2207 C CA . LEU A 1 283 ? 0.348 10.246 4.401 1.00 98.44 283 LEU A CA 1
ATOM 2208 C C . LEU A 1 283 ? 1.561 10.284 5.344 1.00 98.44 283 LEU A C 1
ATOM 2210 O O . LEU A 1 283 ? 2.689 10.018 4.928 1.00 98.44 283 LEU A O 1
ATOM 2214 N N . MET A 1 284 ? 1.346 10.564 6.633 1.00 98.12 284 MET A N 1
ATOM 2215 C CA . MET A 1 284 ? 2.411 10.523 7.641 1.00 98.12 284 MET A CA 1
ATOM 2216 C C . MET A 1 284 ? 2.951 9.106 7.865 1.00 98.12 284 MET A C 1
ATOM 2218 O O . MET A 1 284 ? 4.158 8.933 8.049 1.00 98.12 284 MET A O 1
ATOM 2222 N N . GLN A 1 285 ? 2.092 8.083 7.855 1.00 98.00 285 GLN A N 1
ATOM 2223 C CA . GLN A 1 285 ? 2.551 6.698 7.962 1.00 98.00 285 GLN A CA 1
ATOM 2224 C C . GLN A 1 285 ? 3.330 6.242 6.725 1.00 98.00 285 GLN A C 1
ATOM 2226 O O . GLN A 1 285 ? 4.388 5.627 6.876 1.00 98.00 285 GLN A O 1
ATOM 2231 N N . ALA A 1 286 ? 2.831 6.555 5.530 1.00 98.38 286 ALA A N 1
ATOM 2232 C CA . ALA A 1 286 ? 3.492 6.238 4.270 1.00 98.38 286 ALA A CA 1
ATOM 2233 C C . ALA A 1 286 ? 4.874 6.905 4.196 1.00 98.38 286 ALA A C 1
ATOM 2235 O O . ALA A 1 286 ? 5.856 6.248 3.876 1.00 98.38 286 ALA A O 1
ATOM 2236 N N . ASP A 1 287 ? 5.005 8.168 4.618 1.00 98.19 287 ASP A N 1
ATOM 2237 C CA . ASP A 1 287 ? 6.306 8.853 4.699 1.00 98.19 287 ASP A CA 1
ATOM 2238 C C . ASP A 1 287 ? 7.321 8.133 5.602 1.00 98.19 287 ASP A C 1
ATOM 2240 O O . ASP A 1 287 ? 8.509 8.053 5.273 1.00 98.19 287 ASP A O 1
ATOM 2244 N N . ARG A 1 288 ? 6.872 7.568 6.730 1.00 98.12 288 ARG A N 1
ATOM 2245 C CA . ARG A 1 288 ? 7.747 6.783 7.614 1.00 98.12 288 ARG A CA 1
ATOM 2246 C C . ARG A 1 288 ? 8.204 5.485 6.948 1.00 98.12 288 ARG A C 1
ATOM 2248 O O . ARG A 1 288 ? 9.385 5.157 7.054 1.00 98.12 288 ARG A O 1
ATOM 2255 N N . ARG A 1 289 ? 7.302 4.774 6.263 1.00 98.12 289 ARG A N 1
ATOM 2256 C CA . ARG A 1 289 ? 7.632 3.546 5.523 1.00 98.12 289 ARG A CA 1
ATOM 2257 C C . ARG A 1 289 ? 8.569 3.829 4.351 1.00 98.12 289 ARG A C 1
ATOM 2259 O O . ARG A 1 289 ? 9.635 3.229 4.285 1.00 98.12 289 ARG A O 1
ATOM 2266 N N . MET A 1 290 ? 8.279 4.835 3.525 1.00 97.94 290 MET A N 1
ATOM 2267 C CA . MET A 1 290 ? 9.157 5.267 2.430 1.00 97.94 290 MET A CA 1
ATOM 2268 C C . MET A 1 290 ? 10.584 5.551 2.908 1.00 97.94 290 MET A C 1
ATOM 2270 O O . MET A 1 290 ? 11.544 5.040 2.337 1.00 97.94 290 MET A O 1
ATOM 2274 N N . ARG A 1 291 ? 10.749 6.313 3.999 1.00 97.56 291 ARG A N 1
ATOM 2275 C CA . ARG A 1 291 ? 12.080 6.575 4.577 1.00 97.56 291 ARG A CA 1
ATOM 2276 C C . ARG A 1 291 ? 12.787 5.301 5.034 1.00 97.56 291 ARG A C 1
ATOM 2278 O O . ARG A 1 291 ? 14.004 5.201 4.882 1.00 97.56 291 ARG A O 1
ATOM 2285 N N . HIS A 1 292 ? 12.046 4.342 5.583 1.00 97.88 292 HIS A N 1
ATOM 2286 C CA . HIS A 1 292 ? 12.591 3.036 5.931 1.00 97.88 292 HIS A CA 1
ATOM 2287 C C . HIS A 1 292 ? 13.070 2.278 4.682 1.00 97.88 292 HIS A C 1
ATOM 2289 O O . HIS A 1 292 ? 14.230 1.868 4.651 1.00 97.88 292 HIS A O 1
ATOM 2295 N N . HIS A 1 293 ? 12.249 2.182 3.631 1.00 97.56 293 HIS A N 1
ATOM 2296 C CA . HIS A 1 293 ? 12.624 1.523 2.373 1.00 97.56 293 HIS A CA 1
ATOM 2297 C C . HIS A 1 293 ? 13.844 2.186 1.715 1.00 97.56 293 HIS A C 1
ATOM 2299 O O . HIS A 1 293 ? 14.787 1.494 1.335 1.00 97.56 293 HIS A O 1
ATOM 2305 N N . PHE A 1 294 ? 13.899 3.524 1.666 1.00 96.81 294 PHE A N 1
ATOM 2306 C CA . PHE A 1 294 ? 15.047 4.259 1.115 1.00 96.81 294 PHE A CA 1
ATOM 2307 C C . PHE A 1 294 ? 16.338 3.993 1.887 1.00 96.81 294 PHE A C 1
ATOM 2309 O O . PHE A 1 294 ? 17.399 3.829 1.286 1.00 96.81 294 PHE A O 1
ATOM 2316 N N . ARG A 1 295 ? 16.262 3.930 3.222 1.00 97.12 295 ARG A N 1
ATOM 2317 C CA . ARG A 1 295 ? 17.417 3.583 4.055 1.00 97.12 295 ARG A CA 1
ATOM 2318 C C . ARG A 1 295 ? 17.854 2.140 3.810 1.00 97.12 295 ARG A C 1
ATOM 2320 O O . ARG A 1 295 ? 19.053 1.900 3.674 1.00 97.12 295 ARG A O 1
ATOM 2327 N N . ALA A 1 296 ? 16.900 1.215 3.710 1.00 97.00 296 ALA A N 1
ATOM 2328 C CA . ALA A 1 296 ? 17.154 -0.204 3.481 1.00 97.00 296 ALA A CA 1
ATOM 2329 C C . ALA A 1 296 ? 17.835 -0.482 2.126 1.00 97.00 296 ALA A C 1
ATOM 2331 O O . ALA A 1 296 ? 18.605 -1.430 2.009 1.00 97.00 296 ALA A O 1
ATOM 2332 N N . MET A 1 297 ? 17.643 0.368 1.111 1.00 96.00 297 MET A N 1
ATOM 2333 C CA . MET A 1 297 ? 18.364 0.239 -0.169 1.00 96.00 297 MET A CA 1
ATOM 2334 C C . MET A 1 297 ? 19.887 0.377 -0.005 1.00 96.00 297 MET A C 1
ATOM 2336 O O . MET A 1 297 ? 20.650 -0.268 -0.720 1.00 96.00 297 MET A O 1
ATOM 2340 N N . THR A 1 298 ? 20.345 1.185 0.958 1.00 93.19 298 THR A N 1
ATOM 2341 C CA . THR A 1 298 ? 21.780 1.429 1.205 1.00 93.19 298 THR A CA 1
ATOM 2342 C C . THR A 1 298 ? 22.335 0.746 2.452 1.00 93.19 298 THR A C 1
ATOM 2344 O O . THR A 1 298 ? 23.536 0.528 2.540 1.00 93.19 298 THR A O 1
ATOM 2347 N N . SER A 1 299 ? 21.483 0.439 3.428 1.00 95.81 299 SER A N 1
ATOM 2348 C CA . SER A 1 299 ? 21.848 -0.167 4.709 1.00 95.81 299 SER A CA 1
ATOM 2349 C C . SER A 1 299 ? 20.947 -1.378 4.930 1.00 95.81 299 SER A C 1
ATOM 2351 O O . SER A 1 299 ? 19.814 -1.243 5.387 1.00 95.81 299 SER A O 1
ATOM 2353 N N . ASN A 1 300 ? 21.444 -2.548 4.535 1.00 96.19 300 ASN A N 1
ATOM 2354 C CA . ASN A 1 300 ? 20.756 -3.833 4.612 1.00 96.19 300 ASN A CA 1
ATOM 2355 C C . ASN A 1 300 ? 21.726 -4.942 5.026 1.00 96.19 300 ASN A C 1
ATOM 2357 O O . ASN A 1 300 ? 22.926 -4.712 5.154 1.00 96.19 300 ASN A O 1
ATOM 2361 N N . ILE A 1 301 ? 21.158 -6.125 5.231 1.00 97.44 301 ILE A N 1
ATOM 2362 C CA . ILE A 1 301 ? 21.843 -7.367 5.591 1.00 97.44 301 ILE A CA 1
ATOM 2363 C C . ILE A 1 301 ? 21.616 -8.428 4.503 1.00 97.44 301 ILE A C 1
ATOM 2365 O O . ILE A 1 301 ? 21.413 -9.600 4.805 1.00 97.44 301 ILE A O 1
ATOM 2369 N N . ASP A 1 302 ? 21.537 -8.015 3.230 1.00 97.00 302 ASP A N 1
ATOM 2370 C CA . ASP A 1 302 ? 21.141 -8.901 2.118 1.00 97.00 302 ASP A CA 1
ATOM 2371 C C . ASP A 1 302 ? 22.088 -10.091 1.983 1.00 97.00 302 ASP A C 1
ATOM 2373 O O . ASP A 1 302 ? 21.654 -11.229 1.819 1.00 97.00 302 ASP A O 1
ATOM 2377 N N . ARG A 1 303 ? 23.393 -9.829 2.105 1.00 96.69 303 ARG A N 1
ATOM 2378 C CA . ARG A 1 303 ? 24.425 -10.860 2.020 1.00 96.69 303 ARG A CA 1
ATOM 2379 C C . ARG A 1 303 ? 24.272 -11.873 3.148 1.00 96.69 303 ARG A C 1
ATOM 2381 O O . ARG A 1 303 ? 24.262 -13.072 2.891 1.00 96.69 303 ARG A O 1
ATOM 2388 N N . GLU A 1 304 ? 24.157 -11.397 4.381 1.00 98.25 304 GLU A N 1
ATOM 2389 C CA . GLU A 1 304 ? 24.000 -12.233 5.569 1.00 98.25 304 GLU A CA 1
ATOM 2390 C C . GLU A 1 304 ? 22.689 -13.028 5.512 1.00 98.25 304 GLU A C 1
ATOM 2392 O O . GLU A 1 304 ? 22.672 -14.202 5.872 1.00 98.25 304 GLU A O 1
ATOM 2397 N N . THR A 1 305 ? 21.618 -12.422 4.988 1.00 98.00 305 THR A N 1
ATOM 2398 C CA . THR A 1 305 ? 20.318 -13.076 4.771 1.00 98.00 305 THR A CA 1
ATOM 2399 C C . THR A 1 305 ? 20.452 -14.253 3.808 1.00 98.00 305 THR A C 1
ATOM 2401 O O . THR A 1 305 ? 20.010 -15.351 4.137 1.00 98.00 305 THR A O 1
ATOM 2404 N N . THR A 1 306 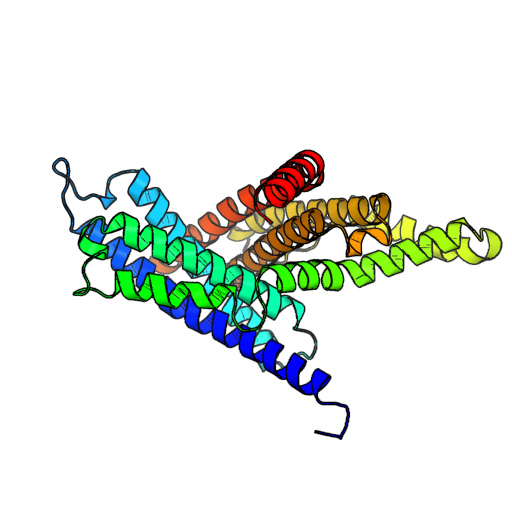? 21.106 -14.061 2.656 1.00 98.00 306 THR A N 1
ATOM 2405 C CA . THR A 1 306 ? 21.335 -15.148 1.690 1.00 98.00 306 THR A CA 1
ATOM 2406 C C . THR A 1 306 ? 22.222 -16.243 2.270 1.00 98.00 306 THR A C 1
ATOM 2408 O O . THR A 1 306 ? 21.873 -17.414 2.179 1.00 98.00 306 THR A O 1
ATOM 2411 N N . VAL A 1 307 ? 23.325 -15.885 2.938 1.00 98.50 307 VAL A N 1
ATOM 2412 C CA . VAL A 1 307 ? 24.219 -16.876 3.561 1.00 98.50 307 VAL A CA 1
ATOM 2413 C C . VAL A 1 307 ? 23.472 -17.732 4.585 1.00 98.50 307 VAL A C 1
ATOM 2415 O O . VAL A 1 307 ? 23.656 -18.950 4.608 1.00 98.50 307 VAL A O 1
ATOM 2418 N N . MET A 1 308 ? 22.625 -17.113 5.412 1.00 98.38 308 MET A N 1
ATOM 2419 C CA . MET A 1 308 ? 21.804 -17.831 6.385 1.00 98.38 308 MET A CA 1
ATOM 2420 C C . MET A 1 308 ? 20.778 -18.738 5.694 1.00 98.38 308 MET A C 1
ATOM 2422 O O 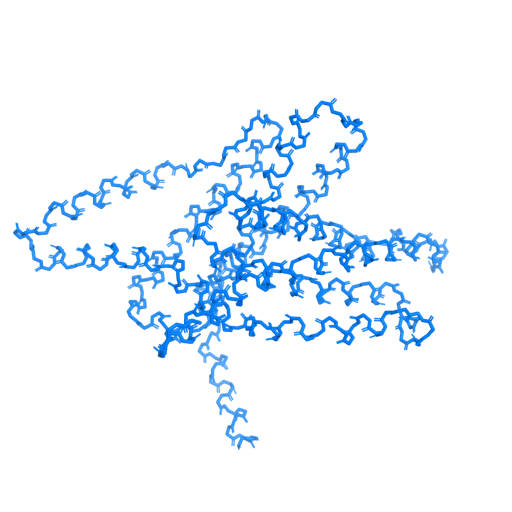. MET A 1 308 ? 20.634 -19.897 6.073 1.00 98.38 308 MET A O 1
ATOM 2426 N N . ALA A 1 309 ? 20.092 -18.247 4.659 1.00 98.19 309 ALA A N 1
ATOM 2427 C CA . ALA A 1 309 ? 19.137 -19.050 3.898 1.00 98.19 309 ALA A CA 1
ATOM 2428 C C . ALA A 1 309 ? 19.808 -20.278 3.260 1.00 98.19 309 ALA A C 1
ATOM 2430 O O . ALA A 1 309 ? 19.294 -21.387 3.384 1.00 98.19 309 ALA A O 1
ATOM 2431 N N . ASP A 1 310 ? 20.993 -20.114 2.671 1.00 98.38 310 ASP A N 1
ATOM 2432 C CA . ASP A 1 310 ? 21.760 -21.218 2.089 1.00 98.38 310 ASP A CA 1
ATOM 2433 C C . ASP A 1 310 ? 22.191 -22.248 3.144 1.00 98.38 310 ASP A C 1
ATOM 2435 O O . ASP A 1 310 ? 22.301 -23.434 2.843 1.00 98.38 310 ASP A O 1
ATOM 2439 N N . GLN A 1 311 ? 22.460 -21.820 4.384 1.00 98.44 311 GLN A N 1
ATOM 2440 C CA . GLN A 1 311 ? 22.729 -22.742 5.493 1.00 98.44 311 GLN A CA 1
ATOM 2441 C C . GLN A 1 311 ? 21.493 -23.578 5.831 1.00 98.44 311 GLN A C 1
ATOM 2443 O O . GLN A 1 311 ? 21.608 -24.798 5.899 1.00 98.44 311 GLN A O 1
ATOM 2448 N N . VAL A 1 312 ? 20.324 -22.945 5.958 1.00 98.50 312 VAL A N 1
ATOM 2449 C CA . VAL A 1 312 ? 19.053 -23.643 6.217 1.00 98.50 312 VAL A CA 1
ATOM 2450 C C . VAL A 1 312 ? 18.728 -24.623 5.090 1.00 98.50 312 VAL A C 1
ATOM 2452 O O . VAL A 1 312 ? 18.353 -25.759 5.358 1.00 98.50 312 VAL A O 1
ATOM 2455 N N . LEU A 1 313 ? 18.912 -24.222 3.829 1.00 97.94 313 LEU A N 1
ATOM 2456 C CA . LEU A 1 313 ? 18.674 -25.099 2.680 1.00 97.94 313 LEU A CA 1
ATOM 2457 C C . LEU A 1 313 ? 19.626 -26.294 2.651 1.00 97.94 313 LEU A C 1
ATOM 2459 O O . LEU A 1 313 ? 19.213 -27.378 2.271 1.00 97.94 313 LEU A O 1
ATOM 2463 N N . ARG A 1 314 ? 20.881 -26.132 3.080 1.00 97.94 314 ARG A N 1
ATOM 2464 C CA . ARG A 1 314 ? 21.802 -27.271 3.209 1.00 97.94 314 ARG A CA 1
ATOM 2465 C C . ARG A 1 314 ? 21.422 -28.229 4.336 1.00 97.94 314 ARG A C 1
ATOM 2467 O O . ARG A 1 314 ? 21.783 -29.397 4.265 1.00 97.94 314 ARG A O 1
ATOM 2474 N N . GLU A 1 315 ? 20.772 -27.734 5.384 1.00 98.19 315 GLU A N 1
ATOM 2475 C CA . GLU A 1 315 ? 20.370 -28.546 6.536 1.00 98.19 315 GLU A CA 1
ATOM 2476 C C . GLU A 1 315 ? 19.043 -29.284 6.295 1.00 98.19 315 GLU A C 1
ATOM 2478 O O . GLU A 1 315 ? 18.898 -30.427 6.724 1.00 98.19 315 GLU A O 1
ATOM 2483 N N . PHE A 1 316 ? 18.093 -28.653 5.596 1.00 97.00 316 PHE A N 1
ATOM 2484 C CA . PHE A 1 316 ? 16.709 -29.135 5.484 1.00 97.00 316 PHE A CA 1
ATOM 2485 C C . PHE A 1 316 ? 16.177 -29.313 4.048 1.00 97.00 316 PHE A C 1
ATOM 2487 O O . PHE A 1 316 ? 15.019 -29.709 3.902 1.00 97.00 316 PHE A O 1
ATOM 2494 N N . GLY A 1 317 ? 16.949 -28.971 3.010 1.00 83.94 317 GLY A N 1
ATOM 2495 C CA . GLY A 1 317 ? 16.551 -29.052 1.595 1.00 83.94 317 GLY A CA 1
ATOM 2496 C C . GLY A 1 317 ? 17.034 -30.318 0.905 1.00 83.94 317 GLY A C 1
ATOM 2497 O O . GLY A 1 317 ? 16.215 -30.906 0.165 1.00 83.94 317 GLY A O 1
#

Foldseek 3Di:
DDPPCVVVVLLVVLLVVLLVLLVVLLVLLVVLLVLLVVQQQPDDDPRHRNCVDPVSVVLNLLSLLLSLLSNLLSVVLVVCVVVPPPPRSLSSLLSLLSSLVSSLVSLVSSCVSCPPVLVDPVDCSVVSNVVSVCSCPPSHHNLRSLLVNLCVVLVVVLVLVVLQVVLVVVVVPSVVSVVVVVVVVVVLVPDFPDLDFPDPVCVVLSVLLSVLVSLLVVLSNVLCVVCPVNSSVVSVLSNLNSLLVSLSSSLSSLSVVLRVVVVDPPDDPVRNVVSVVSSVSSSVVSSVSNVVSSVCSPDHCVVVVVVVVVVVVVVPD

Secondary structure (DSSP, 8-state):
--TT-HHHHHHHHHHHHHHHHHHHHHHHHHHHHHHHHHHHHH-EETTEEGGGSHHHHHHHHHHHHHHHHHHHHHHHHHHHHHTT-S--HHHHHHHHHHHHHHHHHHHHHHHHHHGGGGGSTTSTHHHHHHHHHGGGTTTS-HHHHHHHHHHHHHHHHHHHHHHHHHHHHSHHHHHHHHHHHHHHHHHHHHSPP----S-GGGHHHHHHHHHHHHHHHHHHHHHHHHHGGGGGT-HHHHHHHHHHHHHHHHHHHHHHHHHHHHH-TT--HHHHHHHHHHHHHHHHHHHHHHHHHHHHHHS--HHHHHHHHHHHHHHH-

Sequence (317 aa):
GKLGKGLRVALTVLDFGRTTFGATCTGVAKQCVAHAAHHAATRVQFQKPIGSFELVKQKLAYLAGTAYAIEACTYQTAAFIDVGNTDFMLETAILKVFATEHLWRMVYETFQIHGGLAYFTDQPFERMMRDARINTIGEGANEVLRAFIALAGMRDVGLELEAVLNGLLRPVTGLGVVSRFAARKIGSVLTLPAVLTNSGLLEKDALRLAKRLREFGHRVEWLLRKYQMEIVDSQYQLGRVADAVCDLYASVCVLRRLDAMLQAHHRTEVEMERELTTGRFFLMQADRRMRHHFRAMTSNIDRETTVMADQVLREFG

Radius of gyration: 22.34 Å; Cα contacts (8 Å, |Δi|>4): 310; chains: 1; bounding box: 54×55×67 Å

Mean predicted aligned error: 5.13 Å

pLDDT: mean 92.5, std 8.92, range [56.16, 98.88]